Protein AF-0000000068953164 (afdb_homodimer)

Foldseek 3Di:
DPLPQQPVLVVQVCVLQDVPPVPPVPDPDPPVPDDPVVVSCCSCPVR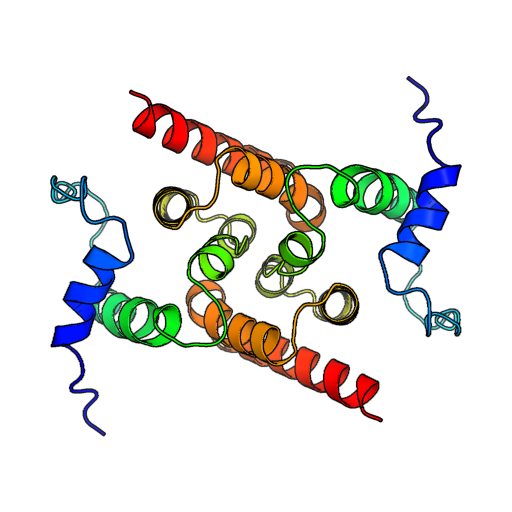VPPCPDPDDASLRVLLDCVCLLVVDLVVLLSSLSSNVSSPQDLVNQLVSLVVCCVPRNDVSSVSSVVSSVVSVVVVVD/DPLPQQPVLVVQVCVLQPVDPVPPVPDPDPPVPDDPVVVSCCSCPVRVPPCPDPDDASLRVLLCCVCLLVVPLVVLLVSLSSNVSSPQDLVNQLVSLVVCCVPRNDVSSVSSVVSSVVSVVVVVD

Organism: Cupriavidus necator (strain ATCC 17699 / DSM 428 / KCTC 22496 / NCIMB 10442 / H16 / Stanier 337) (NCBI:txid381666)

Secondary structure (DSSP, 8-state):
----THHHHHHHHHHHS-SSSTTS-----SS----HHHHHHIIIIIITTGGG-SSS-HHHHHT--HHHHHT-HHHHHHHHHHHHHTT--HHHHHHHHHHHHHHH-HHHHHHHHHHHHHHHHHHH-/----THHHHHHHHHHHS-SSSTTS-----S-----HHHHHHIIIIIITTGGG-SSS-HHHHH--THHHHHT-HHHHHHHHHHHHHTT--HHHHHHHHHHHHHHH-HHHHHHHHHHHHHHHHHHH-

Solvent-accessible surface area (backbone atoms only — not comparable to full-atom values): 14046 Å² total; per-residue (Å²): 131,79,83,72,67,63,70,68,20,59,58,47,48,45,60,63,36,52,64,75,79,67,62,66,66,78,70,84,58,89,61,78,70,64,54,66,70,53,49,50,47,43,42,47,46,43,48,38,45,56,70,64,41,77,66,53,53,66,43,61,62,42,61,45,44,32,46,53,53,66,67,39,68,73,62,39,46,56,48,51,54,34,19,46,58,44,66,43,47,70,60,38,53,54,38,48,32,59,58,38,26,77,75,57,31,59,69,43,21,51,51,47,42,50,46,48,51,54,53,53,51,63,72,73,104,131,80,81,72,67,64,69,67,18,60,59,47,49,46,60,63,36,54,65,76,76,70,62,66,64,78,70,84,58,90,60,77,70,66,54,66,70,55,49,50,46,43,42,46,45,43,49,37,44,55,68,64,41,78,66,53,54,67,44,62,64,40,52,53,44,30,43,52,53,68,68,39,68,73,62,40,46,58,46,53,54,36,18,45,57,44,65,42,47,72,59,3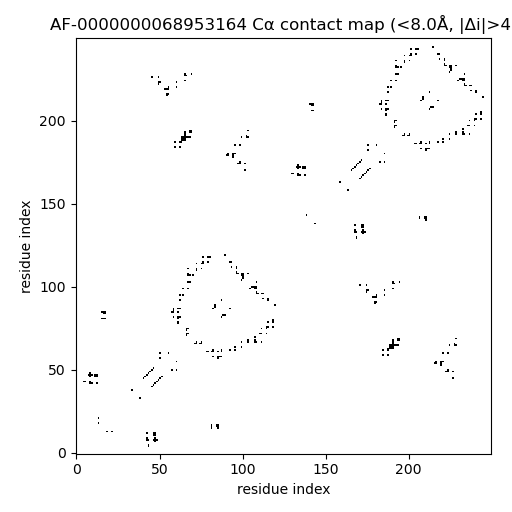8,52,54,38,48,31,58,55,38,26,76,75,57,31,58,69,42,20,50,52,50,43,50,46,50,50,54,53,54,52,61,72,75,103

Nearest PDB structures (foldseek):
  2af7-assembly1_F  TM=7.877E-01  e=8.706E-06  Methanothermobacter thermautotrophicus
  2af7-assembly1_A  TM=8.510E-01  e=2.892E-05  Methanothermobacter thermautotrophicus
  4g9q-assembly1_A  TM=9.488E-01  e=1.933E-03  Sinorhizobium meliloti 1021
  2af7-assembly1_F  TM=7.908E-01  e=6.045E-06  Methanothermobacter thermautotrophicus
  2af7-assembly1_A  TM=8.478E-01  e=2.010E-05  Methanothermobacter thermautotrophicus

InterPro domains:
  IPR003779 Alkyl hydroperoxide reductase AhpD/CMD-like [PF02627] (36-114)
  IPR029032 AhpD-like [G3DSA:1.20.1290.10] (5-124)
  IPR029032 AhpD-like [SSF69118] (35-123)
  IPR052512 4-carboxymuconolactone decarboxylase/NDH-1 regulator [PTHR33570] (35-122)

Structure (mmCIF, N/CA/C/O backbone):
data_AF-0000000068953164-model_v1
#
loop_
_entity.id
_entity.type
_entity.pdbx_description
1 polymer 'Putative carboxymuconolactone decarboxylase'
#
loop_
_atom_site.group_PDB
_atom_site.id
_atom_site.type_symbol
_atom_site.label_atom_id
_atom_site.label_alt_id
_atom_site.label_comp_id
_atom_site.label_asym_id
_atom_site.label_entity_id
_atom_site.label_seq_id
_atom_site.pdbx_PDB_ins_code
_atom_site.Cartn_x
_atom_site.Cartn_y
_atom_site.Cartn_z
_atom_site.occupancy
_atom_site.B_iso_or_equiv
_atom_site.auth_seq_id
_atom_site.auth_comp_id
_atom_site.auth_asym_id
_atom_site.auth_atom_id
_atom_site.pdbx_PDB_model_num
ATOM 1 N N . MET A 1 1 ? -26.5 8.227 16.797 1 27.53 1 MET A N 1
ATOM 2 C CA . MET A 1 1 ? -25.266 8.062 17.547 1 27.53 1 MET A CA 1
ATOM 3 C C . MET A 1 1 ? -24.312 9.227 17.281 1 27.53 1 MET A C 1
ATOM 5 O O . MET A 1 1 ? -23.922 9.461 16.141 1 27.53 1 MET A O 1
ATOM 9 N N . THR A 1 2 ? -24.359 10.242 17.969 1 29.67 2 THR A N 1
ATOM 10 C CA . THR A 1 2 ? -23.609 11.492 17.938 1 29.67 2 THR A CA 1
ATOM 11 C C . THR A 1 2 ? -22.109 11.211 18.031 1 29.67 2 THR A C 1
ATOM 13 O O . THR A 1 2 ? -21.672 10.43 18.875 1 29.67 2 THR A O 1
ATOM 16 N N . TRP A 1 3 ? -21.531 11.141 16.891 1 36.16 3 TRP A N 1
ATOM 17 C CA . TRP A 1 3 ? -20.078 10.984 16.859 1 36.16 3 TRP A CA 1
ATOM 18 C C . TRP A 1 3 ? -19.406 12 17.781 1 36.16 3 TRP A C 1
ATOM 20 O O . TRP A 1 3 ? -19.375 13.195 17.484 1 36.16 3 TRP A O 1
ATOM 30 N N . GLY A 1 4 ? -19.688 12.156 19.031 1 34.22 4 GLY A N 1
ATOM 31 C CA . GLY A 1 4 ? -19.156 13.016 20.062 1 34.22 4 GLY A CA 1
ATOM 32 C C . GLY A 1 4 ? -17.641 13.094 20.047 1 34.22 4 GLY A C 1
ATOM 33 O O . GLY A 1 4 ? -17.031 13.672 20.953 1 34.22 4 GLY A O 1
ATOM 34 N N . ARG A 1 5 ? -16.875 12.141 19.547 1 38.69 5 ARG A N 1
ATOM 35 C CA . ARG A 1 5 ? -15.453 11.953 19.797 1 38.69 5 ARG A CA 1
ATOM 36 C C . ARG A 1 5 ? -14.633 13.008 19.047 1 38.69 5 ARG A C 1
ATOM 38 O O . ARG A 1 5 ? -13.438 12.812 18.797 1 38.69 5 ARG A O 1
ATOM 45 N N . GLY A 1 6 ? -15.078 14.164 18.859 1 37 6 GLY A N 1
ATOM 46 C CA . GLY A 1 6 ? -14.422 15.234 18.141 1 37 6 GLY A CA 1
ATOM 47 C C . GLY A 1 6 ? -13.109 15.664 18.781 1 37 6 GLY A C 1
ATOM 48 O O . GLY A 1 6 ? -12.141 15.961 18.078 1 37 6 GLY A O 1
ATOM 49 N N . THR A 1 7 ? -13.094 15.852 20.125 1 39.72 7 THR A N 1
ATOM 50 C CA . THR A 1 7 ? -12 16.531 20.797 1 39.72 7 THR A CA 1
ATOM 51 C C . THR A 1 7 ? -10.727 15.695 20.75 1 39.72 7 THR A C 1
ATOM 53 O O . THR A 1 7 ? -9.625 16.234 20.594 1 39.72 7 THR A O 1
ATOM 56 N N . ASP A 1 8 ? -10.875 14.461 21.141 1 41.19 8 ASP A N 1
ATOM 57 C CA . ASP A 1 8 ? -9.695 13.617 21.297 1 41.19 8 ASP A CA 1
ATOM 58 C C . ASP A 1 8 ? -9.047 13.328 19.938 1 41.19 8 ASP A C 1
ATOM 60 O O . ASP A 1 8 ? -7.934 12.797 19.875 1 41.19 8 ASP A O 1
ATOM 64 N N . ALA A 1 9 ? -9.781 13.617 18.984 1 42.34 9 ALA A N 1
ATOM 65 C CA . ALA A 1 9 ? -9.305 13.336 17.641 1 42.34 9 ALA A CA 1
ATOM 66 C C . ALA A 1 9 ? -8.25 14.344 17.203 1 42.34 9 ALA A C 1
ATOM 68 O O . ALA A 1 9 ? -7.277 13.992 16.531 1 42.34 9 ALA A O 1
ATOM 69 N N . ALA A 1 10 ? -8.305 15.656 17.578 1 41.66 10 ALA A N 1
ATOM 70 C CA . ALA A 1 10 ? -7.309 16.672 17.234 1 41.66 10 ALA A CA 1
ATOM 71 C C . ALA A 1 10 ? -5.957 16.344 17.859 1 41.66 10 ALA A C 1
ATOM 73 O O . ALA A 1 10 ? -4.914 16.5 17.219 1 41.66 10 ALA A O 1
ATOM 74 N N . ALA A 1 11 ? -5.898 16.047 19.141 1 44.62 11 ALA A N 1
ATOM 75 C CA . ALA A 1 11 ? -4.672 15.719 19.859 1 44.62 11 ALA A CA 1
ATOM 76 C C . ALA A 1 11 ? -3.992 14.5 19.266 1 44.62 11 ALA A C 1
ATOM 78 O O . ALA A 1 11 ? -2.762 14.43 19.203 1 44.62 11 ALA A O 1
ATOM 79 N N . SER A 1 12 ? -4.672 13.547 18.812 1 42.59 12 SER A N 1
ATOM 80 C CA . SER A 1 12 ? -4.098 12.312 18.281 1 42.59 12 SER A CA 1
ATOM 81 C C . SER A 1 12 ? -3.404 12.547 16.953 1 42.59 12 SER A C 1
ATOM 83 O O . SER A 1 12 ? -2.4 11.898 16.641 1 42.59 12 SER A O 1
ATOM 85 N N . ARG A 1 13 ? -3.945 13.516 16.25 1 40.66 13 ARG A N 1
ATOM 86 C CA . ARG A 1 13 ? -3.26 13.836 14.992 1 40.66 13 ARG A CA 1
ATOM 87 C C . ARG A 1 13 ? -1.86 14.383 15.258 1 40.66 13 ARG A C 1
ATOM 89 O O . ARG A 1 13 ? -0.918 14.07 14.531 1 40.66 13 ARG A O 1
ATOM 96 N N . ILE A 1 14 ? -1.688 15.273 16.312 1 39.66 14 ILE A N 1
ATOM 97 C CA . ILE A 1 14 ? -0.393 15.844 16.672 1 39.66 14 ILE A CA 1
ATOM 98 C C . ILE A 1 14 ? 0.55 14.734 17.141 1 39.66 14 ILE A C 1
ATOM 100 O O . ILE A 1 14 ? 1.718 14.695 16.734 1 39.66 14 ILE A O 1
ATOM 104 N N . GLY A 1 15 ? 0.143 14 18.094 1 36.44 15 GLY A N 1
ATOM 105 C CA . GLY A 1 15 ? 0.993 12.914 18.562 1 36.44 15 GLY A CA 1
ATOM 106 C C . GLY A 1 15 ? 1.366 11.93 17.469 1 36.44 15 GLY A C 1
ATOM 107 O O . GLY A 1 15 ? 2.414 11.281 17.547 1 36.44 15 GLY A O 1
ATOM 108 N N . LEU A 1 16 ? 0.413 11.43 16.766 1 36.31 16 LEU A N 1
ATOM 109 C CA . LEU A 1 16 ? 0.713 10.406 15.758 1 36.31 16 LEU A CA 1
ATOM 110 C C . LEU A 1 16 ? 1.678 10.945 14.711 1 36.31 16 LEU A C 1
ATOM 112 O O . LEU A 1 16 ? 2.494 10.195 14.164 1 36.31 16 LEU A O 1
ATOM 116 N N . ILE A 1 17 ? 1.447 12.211 14.109 1 37.47 17 ILE A N 1
ATOM 117 C CA . ILE A 1 17 ? 2.561 12.82 13.391 1 37.47 17 ILE A CA 1
ATOM 118 C C . ILE A 1 17 ? 3.6 13.328 14.391 1 37.47 17 ILE A C 1
ATOM 120 O O . ILE A 1 17 ? 3.248 13.836 15.461 1 37.47 17 ILE A O 1
ATOM 124 N N . GLY A 1 18 ? 4.773 12.945 14.609 1 33.75 18 GLY A N 1
ATOM 125 C CA . GLY A 1 18 ? 5.816 13.422 15.508 1 33.75 18 GLY A CA 1
ATOM 126 C C . GLY A 1 18 ? 5.594 14.852 15.977 1 33.75 18 GLY A C 1
ATOM 127 O O . GLY A 1 18 ? 5.016 15.664 15.25 1 33.75 18 GLY A O 1
ATOM 128 N N . SER A 1 19 ? 5.395 15.078 17.328 1 35.12 19 SER A N 1
ATOM 129 C CA . SER A 1 19 ? 5.227 16.312 18.078 1 35.12 19 SER A CA 1
ATOM 130 C C . SER A 1 19 ? 6.141 17.422 17.547 1 35.12 19 SER A C 1
ATOM 132 O O . SER A 1 19 ? 5.922 18.594 17.828 1 35.12 19 SER A O 1
ATOM 134 N N . ALA A 1 20 ? 7.555 17.125 17.469 1 33.69 20 ALA A N 1
ATOM 135 C CA . ALA A 1 20 ? 8.438 18.297 17.5 1 33.69 20 ALA A CA 1
ATOM 136 C C . ALA A 1 20 ? 8 19.344 16.484 1 33.69 20 ALA A C 1
ATOM 138 O O . ALA A 1 20 ? 7.93 20.531 16.797 1 33.69 20 ALA A O 1
ATOM 139 N N . THR A 1 21 ? 8.383 19.078 15.172 1 31.73 21 THR A N 1
ATOM 140 C CA . THR A 1 21 ? 8.555 20.188 14.227 1 31.73 21 THR A CA 1
ATOM 141 C C . THR A 1 21 ? 7.207 20.688 13.719 1 31.73 21 THR A C 1
ATOM 143 O O . THR A 1 21 ? 7.117 21.25 12.625 1 31.73 21 THR A O 1
ATOM 146 N N . MET A 1 22 ? 6.145 20.094 14.227 1 35.22 22 MET A N 1
ATOM 147 C CA . MET A 1 22 ? 4.965 20.734 13.656 1 35.22 22 MET A CA 1
ATOM 148 C C . MET A 1 22 ? 4.836 22.172 14.148 1 35.22 22 MET A C 1
ATOM 150 O O . MET A 1 22 ? 3.875 22.5 14.844 1 35.22 22 MET A O 1
ATOM 154 N N . ARG A 1 23 ? 5.879 22.719 14.648 1 33.69 23 ARG A N 1
ATOM 155 C CA . ARG A 1 23 ? 5.723 24.094 15.086 1 33.69 23 ARG A CA 1
ATOM 156 C C . ARG A 1 23 ? 5.043 24.938 14.016 1 33.69 23 ARG A C 1
ATOM 158 O O . ARG A 1 23 ? 4.258 25.844 14.328 1 33.69 23 ARG A O 1
ATOM 165 N N . HIS A 1 24 ? 5.75 25.031 12.828 1 32.62 24 HIS A N 1
ATOM 166 C CA . HIS A 1 24 ? 5.262 26.172 12.047 1 32.62 24 HIS A CA 1
ATOM 167 C C . HIS A 1 24 ? 3.891 25.875 11.445 1 32.62 24 HIS A C 1
ATOM 169 O O . HIS A 1 24 ? 3.689 24.812 10.836 1 32.62 24 HIS A O 1
ATOM 175 N N . PRO A 1 25 ? 2.799 26.328 12 1 35.28 25 PRO A N 1
ATOM 176 C CA . PRO A 1 25 ? 1.553 26.188 11.25 1 35.28 25 PRO A CA 1
ATOM 177 C C . PRO A 1 25 ? 1.759 26.312 9.742 1 35.28 25 PRO A C 1
ATOM 179 O O . PRO A 1 25 ? 2.627 27.062 9.297 1 35.28 25 PRO A O 1
ATOM 182 N N . PRO A 1 26 ? 1.748 25.172 8.867 1 34.56 26 PRO A N 1
ATOM 183 C CA . PRO A 1 26 ? 1.89 25.594 7.469 1 34.56 26 PRO A CA 1
ATOM 184 C C . PRO A 1 26 ? 1.273 26.969 7.203 1 34.56 26 PRO A C 1
ATOM 186 O O . PRO A 1 26 ? 0.313 27.359 7.875 1 34.56 26 PRO A O 1
ATOM 189 N N . ARG A 1 27 ? 2.006 27.922 6.938 1 35.56 27 ARG A N 1
ATOM 190 C CA . ARG A 1 27 ? 1.457 29.156 6.414 1 35.56 27 ARG A CA 1
ATOM 191 C C . ARG A 1 27 ? 0.204 28.906 5.582 1 35.56 27 ARG A C 1
ATOM 193 O O . ARG A 1 27 ? 0.073 27.844 4.965 1 35.56 27 ARG A O 1
ATOM 200 N N . PRO A 1 28 ? -0.952 29.609 5.715 1 36.69 28 PRO A N 1
ATOM 201 C CA . PRO A 1 28 ? -2.076 29.641 4.777 1 36.69 28 PRO A CA 1
ATOM 202 C C . PRO A 1 28 ? -1.627 29.625 3.318 1 36.69 28 PRO A C 1
ATOM 204 O O . PRO A 1 28 ? -2.359 30.094 2.439 1 36.69 28 PRO A O 1
ATOM 207 N N . GLU A 1 29 ? -0.491 29.438 2.902 1 37.12 29 GLU A N 1
ATOM 208 C CA . GLU A 1 29 ? -0.353 29.547 1.453 1 37.12 29 GLU A CA 1
ATOM 209 C C . GLU A 1 29 ? -1.479 28.812 0.729 1 37.12 29 GLU A C 1
ATOM 211 O O . GLU A 1 29 ? -2.172 27.984 1.323 1 37.12 29 GLU A O 1
ATOM 216 N N . THR A 1 30 ? -1.566 29 -0.755 1 38.94 30 THR A N 1
ATOM 217 C CA . THR A 1 30 ? -2.633 28.625 -1.672 1 38.94 30 THR A CA 1
ATOM 218 C C . THR A 1 30 ? -2.99 27.141 -1.5 1 38.94 30 THR A C 1
ATOM 220 O O . THR A 1 30 ? -2.521 26.297 -2.26 1 38.94 30 THR A O 1
ATOM 223 N N . HIS A 1 31 ? -2.6 26.422 -0.652 1 45.41 31 HIS A N 1
ATOM 224 C CA . HIS A 1 31 ? -3.32 25.141 -0.621 1 45.41 31 HIS A CA 1
ATOM 225 C C . HIS A 1 31 ? -4.828 25.375 -0.595 1 45.41 31 HIS A C 1
ATOM 227 O O . HIS A 1 31 ? -5.352 26.016 0.321 1 45.41 31 HIS A O 1
ATOM 233 N N . ALA A 1 32 ? -5.461 25.688 -1.624 1 49.34 32 ALA A N 1
ATOM 234 C CA . ALA A 1 32 ? -6.922 25.719 -1.7 1 49.34 32 ALA A CA 1
ATOM 235 C C . ALA A 1 32 ? -7.547 24.891 -0.579 1 49.34 32 ALA A C 1
ATOM 237 O O . ALA A 1 32 ? -7.25 23.703 -0.438 1 49.34 32 ALA A O 1
ATOM 238 N N . MET A 1 33 ? -7.68 25.438 0.651 1 55.78 33 MET A N 1
ATOM 239 C CA . MET A 1 33 ? -8.336 24.906 1.84 1 55.78 33 MET A CA 1
ATOM 240 C C . MET A 1 33 ? -9.43 23.906 1.458 1 55.78 33 MET A C 1
ATOM 242 O O . MET A 1 33 ? -10.234 24.188 0.567 1 55.78 33 MET A O 1
ATOM 246 N N . ALA A 1 34 ? -9 22.656 1.731 1 64.75 34 ALA A N 1
ATOM 247 C CA . ALA A 1 34 ? -10.109 21.703 1.588 1 64.75 34 ALA A CA 1
ATOM 248 C C . ALA A 1 34 ? -11.398 22.281 2.164 1 64.75 34 ALA A C 1
ATOM 250 O O . ALA A 1 34 ? -11.359 23.109 3.076 1 64.75 34 ALA A O 1
ATOM 251 N N . GLU A 1 35 ? -12.383 22.234 1.577 1 82.5 35 GLU A N 1
ATOM 252 C CA . GLU A 1 35 ? -13.727 22.453 2.107 1 82.5 35 GLU A CA 1
ATOM 253 C C . GLU A 1 35 ? -13.828 22 3.561 1 82.5 35 GLU A C 1
ATOM 255 O O . GLU A 1 35 ? -13.414 20.891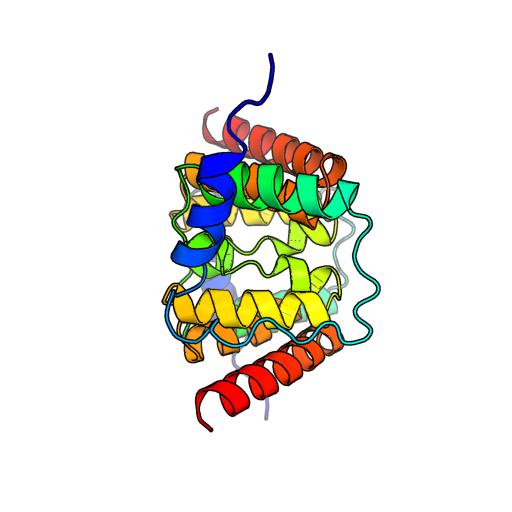 3.904 1 82.5 35 GLU A O 1
ATOM 260 N N . PRO A 1 36 ? -14.117 22.969 4.434 1 87.75 36 PRO A N 1
ATOM 261 C CA . PRO A 1 36 ? -14.117 22.703 5.875 1 87.75 36 PRO A CA 1
ATOM 262 C C . PRO A 1 36 ? -14.781 21.375 6.234 1 87.75 36 PRO A C 1
ATOM 264 O O . PRO A 1 36 ? -14.32 20.688 7.145 1 87.75 36 PRO A O 1
ATOM 267 N N . SER A 1 37 ? -15.828 21.078 5.598 1 88.5 37 SER A N 1
ATOM 268 C CA . SER A 1 37 ? -16.5 19.828 5.879 1 88.5 37 SER A CA 1
ATOM 269 C C . SER A 1 37 ? -15.609 18.625 5.551 1 88.5 37 SER A C 1
ATOM 271 O O . SER A 1 37 ? -15.609 17.625 6.266 1 88.5 37 SER A O 1
ATOM 273 N N . LEU A 1 38 ? -14.836 18.797 4.535 1 90.5 38 LEU A N 1
ATOM 274 C CA . LEU A 1 38 ? -13.922 17.719 4.168 1 90.5 38 LEU A CA 1
ATOM 275 C C . LEU A 1 38 ? -12.812 17.578 5.199 1 90.5 38 LEU A C 1
ATOM 277 O O . LEU A 1 38 ? -12.469 16.469 5.602 1 90.5 38 LEU A O 1
ATOM 281 N N . GLN A 1 39 ? -12.297 18.656 5.551 1 91 39 GLN A N 1
ATOM 282 C CA . GLN A 1 39 ? -11.234 18.625 6.555 1 91 39 GLN A CA 1
ATOM 283 C C . GLN A 1 39 ? -11.734 18 7.855 1 91 39 GLN A C 1
ATOM 285 O O . GLN A 1 39 ? -11 17.266 8.508 1 91 39 GLN A O 1
ATOM 290 N N . GLN A 1 40 ? -12.953 18.312 8.203 1 91.12 40 GLN A N 1
ATOM 291 C CA . GLN A 1 40 ? -13.555 17.719 9.391 1 91.12 40 GLN A CA 1
ATOM 292 C C . GLN A 1 40 ? -13.664 16.203 9.25 1 91.12 40 GLN A C 1
ATOM 294 O O . GLN A 1 40 ? -13.352 15.469 10.195 1 91.12 40 GLN A O 1
ATOM 299 N N . LEU A 1 41 ? -14.062 15.695 8.133 1 89.94 41 LEU A N 1
ATOM 300 C CA . LEU A 1 41 ? -14.18 14.266 7.891 1 89.94 41 LEU A CA 1
ATOM 301 C C . LEU A 1 41 ? -12.812 13.594 7.938 1 89.94 41 LEU A C 1
ATOM 303 O O . LEU A 1 41 ? -12.672 12.508 8.508 1 89.94 41 LEU A O 1
ATOM 307 N N . VAL A 1 42 ? -11.812 14.242 7.344 1 91.75 42 VAL A N 1
ATOM 308 C CA . VAL A 1 42 ? -10.453 13.703 7.359 1 91.75 42 VAL A CA 1
ATOM 309 C C . VAL A 1 42 ? -9.977 13.547 8.805 1 91.75 42 VAL A C 1
ATOM 311 O O . VAL A 1 42 ? -9.516 12.477 9.195 1 91.75 42 VAL A O 1
ATOM 314 N N . THR A 1 43 ? -10.141 14.57 9.531 1 92.31 43 THR A N 1
ATOM 315 C CA . THR A 1 43 ? -9.664 14.594 10.914 1 92.31 43 THR A CA 1
ATOM 316 C C . THR A 1 43 ? -10.398 13.555 11.75 1 92.31 43 THR A C 1
ATOM 318 O O . THR A 1 43 ? -9.766 12.766 12.469 1 92.31 43 THR A O 1
ATOM 321 N N . GLU A 1 44 ? -11.641 13.516 11.602 1 92.38 44 GLU A N 1
ATOM 322 C CA . GLU A 1 44 ? -12.445 12.641 12.445 1 92.38 44 GLU A CA 1
ATOM 323 C C . GLU A 1 44 ? -12.352 11.188 11.984 1 92.38 44 GLU A C 1
ATOM 325 O O . GLU A 1 44 ? -12.125 10.289 12.797 1 92.38 44 GLU A O 1
ATOM 330 N N . PHE A 1 45 ? -12.523 11.008 10.734 1 94.69 45 PHE A N 1
ATOM 331 C CA . PHE A 1 45 ? -12.625 9.641 10.242 1 94.69 45 PHE A CA 1
ATOM 332 C C . PHE A 1 45 ? -11.242 9.062 9.953 1 94.69 45 PHE A C 1
ATOM 334 O O . PHE A 1 45 ? -10.898 7.988 10.445 1 94.69 45 PHE A O 1
ATOM 341 N N . ALA A 1 46 ? -10.406 9.719 9.172 1 94.5 46 ALA A N 1
ATOM 342 C CA . ALA A 1 46 ? -9.109 9.172 8.797 1 94.5 46 ALA A CA 1
ATOM 343 C C . ALA A 1 46 ? -8.164 9.125 9.992 1 94.5 46 ALA A C 1
ATOM 345 O O . ALA A 1 46 ? -7.734 8.047 10.414 1 94.5 46 ALA A O 1
ATOM 346 N N . TRP A 1 47 ? -8.039 10.273 10.609 1 94.25 47 TRP A N 1
ATOM 347 C CA . TRP A 1 47 ? -7.047 10.383 11.672 1 94.25 47 TRP A CA 1
ATOM 348 C C . TRP A 1 47 ? -7.613 9.891 13 1 94.25 47 TRP A C 1
ATOM 350 O O . TRP A 1 47 ? -6.926 9.211 13.766 1 94.25 47 TRP A O 1
ATOM 360 N N . GLY A 1 48 ? -8.789 10.195 13.289 1 94.81 48 GLY A N 1
ATOM 361 C CA . GLY A 1 48 ? -9.391 9.898 14.578 1 94.81 48 GLY A CA 1
ATOM 362 C C . GLY A 1 48 ? -9.891 8.477 14.688 1 94.81 48 GLY A C 1
ATOM 363 O O . GLY A 1 48 ? -9.898 7.898 15.781 1 94.81 48 GLY A O 1
ATOM 364 N N . THR A 1 49 ? -10.359 7.922 13.648 1 96.38 49 THR A N 1
ATOM 365 C CA . THR A 1 49 ? -10.984 6.605 13.703 1 96.38 49 THR A CA 1
ATOM 366 C C . THR A 1 49 ? -10.078 5.555 13.062 1 96.38 49 THR A C 1
ATOM 368 O O . THR A 1 49 ? -9.57 4.664 13.75 1 96.38 49 THR A O 1
ATOM 371 N N . VAL A 1 50 ? -9.734 5.672 11.844 1 96.81 50 VAL A N 1
ATOM 372 C CA . VAL A 1 50 ? -9.062 4.613 11.109 1 96.81 50 VAL A CA 1
ATOM 373 C C . VAL A 1 50 ? -7.625 4.473 11.602 1 96.81 50 VAL A C 1
ATOM 375 O O . VAL A 1 50 ? -7.16 3.363 11.875 1 96.81 50 VAL A O 1
ATOM 378 N N . TRP A 1 51 ? -6.891 5.527 11.773 1 96.5 51 TRP A N 1
ATOM 379 C CA . TRP A 1 51 ? -5.477 5.492 12.125 1 96.5 51 TRP A CA 1
ATOM 380 C C . TRP A 1 51 ? -5.285 5.043 13.57 1 96.5 51 TRP A C 1
ATOM 382 O O . TRP A 1 51 ? -4.168 4.719 13.984 1 96.5 51 TRP A O 1
ATOM 392 N N . THR A 1 52 ? -6.348 5.047 14.375 1 95.69 52 THR A N 1
ATOM 393 C CA . THR A 1 52 ? -6.211 4.719 15.789 1 95.69 52 THR A CA 1
ATOM 394 C C . THR A 1 52 ? -6.699 3.299 16.062 1 95.69 52 THR A C 1
ATOM 396 O O . THR A 1 52 ? -6.691 2.85 17.219 1 95.69 52 THR A O 1
ATOM 399 N N . ARG A 1 53 ? -7.098 2.648 15.07 1 95.62 53 ARG A N 1
ATOM 400 C CA . ARG A 1 53 ? -7.562 1.276 15.242 1 95.62 53 ARG A CA 1
ATOM 401 C C . ARG A 1 53 ? -6.41 0.344 15.586 1 95.62 53 ARG A C 1
ATOM 403 O O . ARG A 1 53 ? -5.266 0.586 15.195 1 95.62 53 ARG A O 1
ATOM 410 N N . ASP A 1 54 ? -6.848 -0.729 16.219 1 95.12 54 ASP A N 1
ATOM 411 C CA . ASP A 1 54 ? -5.875 -1.785 16.484 1 95.12 54 ASP A CA 1
ATOM 412 C C . ASP A 1 54 ? -5.688 -2.684 15.266 1 95.12 54 ASP A C 1
ATOM 414 O O . ASP A 1 54 ? -6.445 -2.588 14.297 1 95.12 54 ASP A O 1
ATOM 418 N N . GLY A 1 55 ? -4.652 -3.574 15.266 1 93.62 55 GLY A N 1
ATOM 419 C CA . GLY A 1 55 ? -4.461 -4.551 14.211 1 93.62 55 GLY A CA 1
ATOM 420 C C . GLY A 1 55 ? -3.242 -4.27 13.352 1 93.62 55 GLY A C 1
ATOM 421 O O . GLY A 1 55 ? -2.576 -5.199 12.883 1 93.62 55 GLY A O 1
ATOM 422 N N . LEU A 1 56 ? -3.041 -2.977 13.062 1 94.62 56 LEU A N 1
ATOM 423 C CA . LEU A 1 56 ? -1.805 -2.523 12.438 1 94.62 56 LEU A CA 1
ATOM 424 C C . LEU A 1 56 ? -1.122 -1.458 13.289 1 94.62 56 LEU A C 1
ATOM 426 O O . LEU A 1 56 ? -1.785 -0.566 13.82 1 94.62 56 LEU A O 1
ATOM 430 N N . ASP A 1 57 ? 0.16 -1.631 13.383 1 93.81 57 ASP A N 1
ATOM 431 C CA . ASP A 1 57 ? 0.857 -0.56 14.086 1 93.81 57 ASP A CA 1
ATOM 432 C C . ASP A 1 57 ? 1.129 0.622 13.164 1 93.81 57 ASP A C 1
ATOM 434 O O . ASP A 1 57 ? 0.827 0.563 11.969 1 93.81 57 ASP A O 1
ATOM 438 N N . ARG A 1 58 ? 1.61 1.729 13.695 1 93.38 58 ARG A N 1
ATOM 439 C CA . ARG A 1 58 ? 1.797 2.959 12.938 1 93.38 58 ARG A CA 1
ATOM 440 C C . ARG A 1 58 ? 2.816 2.764 11.82 1 93.38 58 ARG A C 1
ATOM 442 O O . ARG A 1 58 ? 2.686 3.348 10.742 1 93.38 58 ARG A O 1
ATOM 449 N N . LYS A 1 59 ? 3.84 1.983 12.07 1 93.25 59 LYS A N 1
ATOM 450 C CA . LYS A 1 59 ? 4.844 1.719 11.047 1 93.25 59 LYS A CA 1
ATOM 451 C C . LYS A 1 59 ? 4.242 0.958 9.867 1 93.25 59 LYS A C 1
ATOM 453 O O . LYS A 1 59 ? 4.465 1.315 8.711 1 93.25 59 LYS A O 1
ATOM 458 N N . GLN A 1 60 ? 3.416 -0.017 10.188 1 92.88 60 GLN A N 1
ATOM 459 C CA . GLN A 1 60 ? 2.736 -0.792 9.156 1 92.88 60 GLN A CA 1
ATOM 460 C C . GLN A 1 60 ? 1.789 0.086 8.344 1 92.88 60 GLN A C 1
ATOM 462 O O . GLN A 1 60 ? 1.765 0.009 7.113 1 92.88 60 GLN A O 1
ATOM 467 N N . ARG A 1 61 ? 1.047 0.938 9.031 1 94 61 ARG A N 1
ATOM 468 C CA . ARG A 1 61 ? 0.12 1.844 8.359 1 94 61 ARG A CA 1
ATOM 469 C C . ARG A 1 61 ? 0.867 2.822 7.457 1 94 61 ARG A C 1
ATOM 471 O O . ARG A 1 61 ? 0.349 3.234 6.418 1 94 61 ARG A O 1
ATOM 478 N N . SER A 1 62 ? 2.076 3.141 7.84 1 92.12 62 SER A N 1
ATOM 479 C CA . SER A 1 62 ? 2.873 4.117 7.102 1 92.12 62 SER A CA 1
ATOM 480 C C . SER A 1 62 ? 3.486 3.496 5.852 1 92.12 62 SER A C 1
ATOM 482 O O . SER A 1 62 ? 3.811 4.203 4.895 1 92.12 62 SER A O 1
ATOM 484 N N . LEU A 1 63 ? 3.729 2.197 5.859 1 84.44 63 LEU A N 1
ATOM 485 C CA . LEU A 1 63 ? 4.395 1.518 4.754 1 84.44 63 LEU A CA 1
ATOM 486 C C . LEU A 1 63 ? 3.4 1.19 3.643 1 84.44 63 LEU A C 1
ATOM 488 O O . LEU A 1 63 ? 3.736 0.475 2.695 1 84.44 63 LEU A O 1
ATOM 492 N N . VAL A 1 64 ? 2.264 1.836 3.738 1 73.19 64 VAL A N 1
ATOM 493 C CA . VAL A 1 64 ? 1.278 1.503 2.715 1 73.19 64 VAL A CA 1
ATOM 494 C C . VAL A 1 64 ? 1.466 2.41 1.501 1 73.19 64 VAL A C 1
ATOM 496 O O . VAL A 1 64 ? 1.572 3.631 1.642 1 73.19 64 VAL A O 1
ATOM 499 N N . SER A 1 65 ? 1.641 1.812 0.316 1 84.06 65 SER A N 1
ATOM 500 C CA . SER A 1 65 ? 2.143 2.346 -0.946 1 84.06 65 SER A CA 1
ATOM 501 C C . SER A 1 65 ? 1.001 2.818 -1.839 1 84.06 65 SER A C 1
ATOM 503 O O . SER A 1 65 ? 1.192 3.035 -3.037 1 84.06 65 SER A O 1
ATOM 505 N N . MET A 1 66 ? -0.165 3.023 -1.259 1 91.69 66 MET A N 1
ATOM 506 C CA . MET A 1 66 ? -1.347 3.332 -2.059 1 91.69 66 MET A CA 1
ATOM 507 C C . MET A 1 66 ? -1.224 4.707 -2.701 1 91.69 66 MET A C 1
ATOM 509 O O . MET A 1 66 ? -1.675 4.914 -3.83 1 91.69 66 MET A O 1
ATOM 513 N N . LEU A 1 67 ? -0.57 5.57 -2.01 1 92.69 67 LEU A N 1
ATOM 514 C CA . LEU A 1 67 ? -0.479 6.938 -2.504 1 92.69 67 LEU A CA 1
ATOM 515 C C . LEU A 1 67 ? 0.437 7.02 -3.723 1 92.69 67 LEU A C 1
ATOM 517 O O . LEU A 1 67 ? 0.281 7.906 -4.562 1 92.69 67 LEU A O 1
ATOM 521 N N . ILE A 1 68 ? 1.412 6.07 -3.803 1 95 68 ILE A N 1
ATOM 522 C CA . ILE A 1 68 ? 2.242 5.984 -5 1 95 68 ILE A CA 1
ATOM 523 C C . ILE A 1 68 ? 1.383 5.57 -6.195 1 95 68 ILE A C 1
ATOM 525 O O . ILE A 1 68 ? 1.458 6.184 -7.262 1 95 68 ILE A O 1
ATOM 529 N N . ALA A 1 69 ? 0.551 4.633 -5.992 1 95.56 69 ALA A N 1
ATOM 530 C CA . ALA A 1 69 ? -0.326 4.121 -7.043 1 95.56 69 ALA A CA 1
ATOM 531 C C . ALA A 1 69 ? -1.342 5.176 -7.473 1 95.56 69 ALA A C 1
ATOM 533 O O . ALA A 1 69 ? -1.689 5.27 -8.648 1 95.56 69 ALA A O 1
ATOM 534 N N . LEU A 1 70 ? -1.836 5.969 -6.539 1 94.31 70 LEU A N 1
ATOM 535 C CA . LEU A 1 70 ? -2.879 6.957 -6.789 1 94.31 70 LEU A CA 1
ATOM 536 C C . LEU A 1 70 ? -2.291 8.227 -7.391 1 94.31 70 LEU A C 1
ATOM 538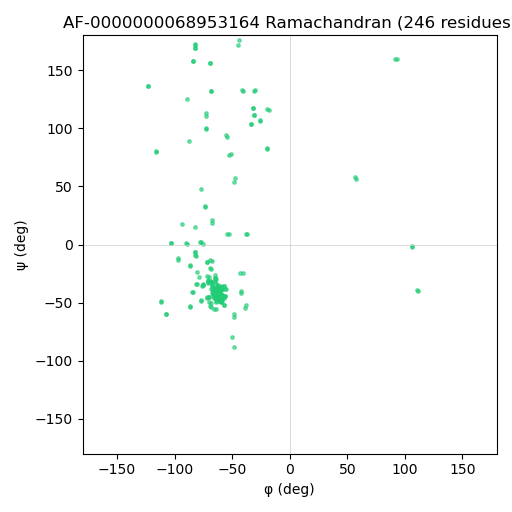 O O . LEU A 1 70 ? -3.031 9.117 -7.824 1 94.31 70 LEU A O 1
ATOM 542 N N . ASN A 1 71 ? -0.954 8.32 -7.402 1 91.81 71 ASN A N 1
ATOM 543 C CA . ASN A 1 71 ? -0.239 9.453 -7.984 1 91.81 71 ASN A CA 1
ATOM 544 C C . ASN A 1 71 ? -0.667 10.773 -7.352 1 91.81 71 ASN A C 1
ATOM 546 O O . ASN A 1 71 ? -1.077 11.695 -8.055 1 91.81 71 ASN A O 1
ATOM 550 N N . ARG A 1 72 ? -0.509 10.859 -6.02 1 92.31 72 ARG A N 1
ATOM 551 C CA . ARG A 1 72 ? -0.793 12.047 -5.219 1 92.31 72 ARG A CA 1
ATOM 552 C C . ARG A 1 72 ? 0.475 12.586 -4.559 1 92.31 72 ARG A C 1
ATOM 554 O O . ARG A 1 72 ? 0.675 12.406 -3.355 1 92.31 72 ARG A O 1
ATOM 561 N N . PRO A 1 73 ? 1.293 13.312 -5.281 1 90.06 73 PRO A N 1
ATOM 562 C CA . PRO A 1 73 ? 2.639 13.633 -4.801 1 90.06 73 PRO A CA 1
ATOM 563 C C . PRO A 1 73 ? 2.625 14.57 -3.594 1 90.06 73 PRO A C 1
ATOM 565 O O . PRO A 1 73 ? 3.471 14.445 -2.705 1 90.06 73 PRO A O 1
ATOM 568 N N . GLN A 1 74 ? 1.734 15.523 -3.553 1 90 74 GLN A N 1
ATOM 569 C CA . GLN A 1 74 ? 1.699 16.422 -2.404 1 90 74 GLN A CA 1
ATOM 570 C C . GLN A 1 74 ? 1.304 15.68 -1.134 1 90 74 GLN A C 1
ATOM 572 O O . GLN A 1 74 ? 1.91 15.867 -0.079 1 90 74 GLN A O 1
ATOM 577 N N . GLU A 1 75 ? 0.283 14.867 -1.248 1 93.5 75 GLU A N 1
ATOM 578 C CA . GLU A 1 75 ? -0.116 14.047 -0.106 1 93.5 75 GLU A CA 1
ATOM 579 C C . GLU A 1 75 ? 0.984 13.062 0.28 1 93.5 75 GLU A C 1
ATOM 581 O O . GLU A 1 75 ? 1.227 12.828 1.466 1 93.5 75 GLU A O 1
ATOM 586 N N . LEU A 1 76 ? 1.685 12.516 -0.735 1 95.81 76 LEU A N 1
ATOM 587 C CA . LEU A 1 76 ? 2.744 11.547 -0.488 1 95.81 76 LEU A CA 1
ATOM 588 C C . LEU A 1 76 ? 3.85 12.156 0.37 1 95.81 76 LEU A C 1
ATOM 590 O O . LEU A 1 76 ? 4.344 11.516 1.301 1 95.81 76 LEU A O 1
ATOM 594 N N . ALA A 1 77 ? 4.188 13.367 0.138 1 94.62 77 ALA A N 1
ATOM 595 C CA . ALA A 1 77 ? 5.25 14.023 0.899 1 94.62 77 ALA A CA 1
ATOM 596 C C . ALA A 1 77 ? 4.914 14.055 2.387 1 94.62 77 ALA A C 1
ATOM 598 O O . ALA A 1 77 ? 5.758 13.742 3.229 1 94.62 77 ALA A O 1
ATOM 599 N N . GLY A 1 78 ? 3.67 14.453 2.703 1 94.12 78 GLY A N 1
ATOM 600 C CA . GLY A 1 78 ? 3.244 14.469 4.094 1 94.12 78 GLY A CA 1
ATOM 601 C C . GLY A 1 78 ? 3.266 13.094 4.738 1 94.12 78 GLY A C 1
ATOM 602 O O . GLY A 1 78 ? 3.684 12.953 5.891 1 94.12 78 GLY A O 1
ATOM 603 N N . HIS A 1 79 ? 2.834 12.117 4.02 1 96.12 79 HIS A N 1
ATOM 604 C CA . HIS A 1 79 ? 2.795 10.766 4.559 1 96.12 79 HIS A CA 1
ATOM 605 C C . HIS A 1 79 ? 4.199 10.188 4.707 1 96.12 79 HIS A C 1
ATOM 607 O O . HIS A 1 79 ? 4.461 9.406 5.621 1 96.12 79 HIS A O 1
ATOM 613 N N . LEU A 1 80 ? 5.176 10.547 3.824 1 96.5 80 LEU A N 1
ATOM 614 C CA . LEU A 1 80 ? 6.566 10.125 3.973 1 96.5 80 LEU A CA 1
ATOM 615 C C . LEU A 1 80 ? 7.184 10.719 5.234 1 96.5 80 LEU A C 1
ATOM 617 O O . LEU A 1 80 ? 7.902 10.031 5.961 1 96.5 80 LEU A O 1
ATOM 621 N N . ARG A 1 81 ? 6.906 11.961 5.559 1 96 81 ARG A N 1
ATOM 622 C CA . ARG A 1 81 ? 7.359 12.57 6.809 1 96 81 ARG A CA 1
ATOM 623 C C . ARG A 1 81 ? 6.793 11.828 8.016 1 96 81 ARG A C 1
ATOM 625 O O . ARG A 1 81 ? 7.516 11.547 8.977 1 96 81 ARG A O 1
ATOM 632 N N . GLY A 1 82 ? 5.465 11.578 7.902 1 95 82 GLY A N 1
ATOM 633 C CA . GLY A 1 82 ? 4.836 10.805 8.961 1 95 82 GLY A CA 1
ATOM 634 C C . GLY A 1 82 ? 5.449 9.43 9.148 1 95 82 GLY A C 1
ATOM 635 O O . GLY A 1 82 ? 5.617 8.969 10.273 1 95 82 GLY A O 1
ATOM 636 N N . ALA A 1 83 ? 5.828 8.758 8.062 1 96.19 83 ALA A N 1
ATOM 637 C CA . ALA A 1 83 ? 6.449 7.434 8.117 1 96.19 83 ALA A CA 1
ATOM 638 C C . ALA A 1 83 ? 7.777 7.484 8.867 1 96.19 83 ALA A C 1
ATOM 640 O O . ALA A 1 83 ? 8.055 6.637 9.711 1 96.19 83 ALA A O 1
ATOM 641 N N . LEU A 1 84 ? 8.555 8.438 8.523 1 96.38 84 LEU A N 1
ATOM 642 C CA . LEU A 1 84 ? 9.828 8.625 9.219 1 96.38 84 LEU A CA 1
ATOM 643 C C . LEU A 1 84 ? 9.602 8.844 10.711 1 96.38 84 LEU A C 1
ATOM 645 O O . LEU A 1 84 ? 10.266 8.227 11.547 1 96.38 84 LEU A O 1
ATOM 649 N N . ALA A 1 85 ? 8.648 9.625 11.078 1 95.44 85 ALA A N 1
ATOM 650 C CA . ALA A 1 85 ? 8.32 9.914 12.469 1 95.44 85 ALA A CA 1
ATOM 651 C C . ALA A 1 85 ? 7.824 8.664 13.188 1 95.44 85 ALA A C 1
ATOM 653 O O . ALA A 1 85 ? 8.023 8.523 14.398 1 95.44 85 ALA A O 1
ATOM 654 N N . ASN A 1 86 ? 7.223 7.77 12.414 1 95.56 86 ASN A N 1
ATOM 655 C CA . ASN A 1 86 ? 6.656 6.547 12.984 1 95.56 86 ASN A CA 1
ATOM 656 C C . ASN A 1 86 ? 7.68 5.422 13.031 1 95.56 86 ASN A C 1
ATOM 658 O O . ASN A 1 86 ? 7.348 4.281 13.359 1 95.56 86 ASN A O 1
ATOM 662 N N . GLY A 1 87 ? 8.93 5.684 12.578 1 95.06 87 GLY A N 1
ATOM 663 C CA . GLY A 1 87 ? 10 4.719 12.773 1 95.06 87 GLY A CA 1
ATOM 664 C C . GLY A 1 87 ? 10.391 3.99 11.5 1 95.06 87 GLY A C 1
ATOM 665 O O . GLY A 1 87 ? 11.266 3.125 11.516 1 95.06 87 GLY A O 1
ATOM 666 N N . VAL A 1 88 ? 9.734 4.281 10.438 1 95.75 88 VAL A N 1
ATOM 667 C CA . VAL A 1 88 ? 10.195 3.73 9.164 1 95.75 88 VAL A CA 1
ATOM 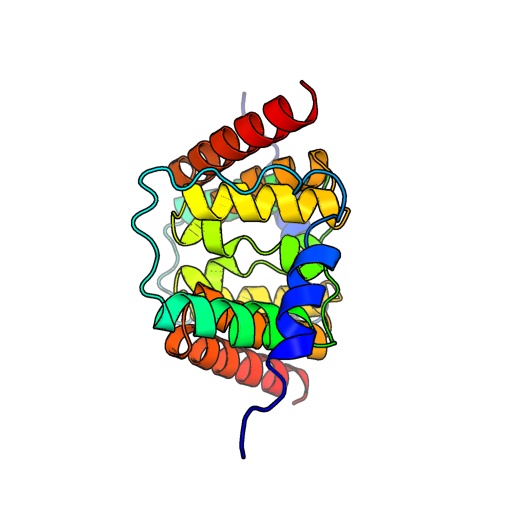668 C C . VAL A 1 88 ? 11.531 4.367 8.781 1 95.75 88 VAL A C 1
ATOM 670 O O . VAL A 1 88 ? 11.672 5.594 8.812 1 95.75 88 VAL A O 1
ATOM 673 N N . THR A 1 89 ? 12.469 3.547 8.414 1 96.94 89 THR A N 1
ATOM 674 C CA . THR A 1 89 ? 13.789 4.086 8.117 1 96.94 89 THR A CA 1
ATOM 675 C C . THR A 1 89 ? 13.852 4.605 6.684 1 96.94 89 THR A C 1
ATOM 677 O O . THR A 1 89 ? 13.07 4.18 5.828 1 96.94 89 THR A O 1
ATOM 680 N N . PRO A 1 90 ? 14.836 5.535 6.422 1 97.31 90 PRO A N 1
ATOM 681 C CA . PRO A 1 90 ? 15.039 5.969 5.039 1 97.31 90 PRO A CA 1
ATOM 682 C C . PRO A 1 90 ? 15.312 4.805 4.086 1 97.31 90 PRO A C 1
ATOM 684 O O . PRO A 1 90 ? 14.828 4.805 2.953 1 97.31 90 PRO A O 1
ATOM 687 N N . GLN A 1 91 ? 16.047 3.863 4.535 1 97.31 91 GLN A N 1
ATOM 688 C CA . GLN A 1 91 ? 16.359 2.707 3.701 1 97.31 91 GLN A CA 1
ATOM 689 C C . GLN A 1 91 ? 15.094 1.914 3.369 1 97.31 91 GLN A C 1
ATOM 691 O O . GLN A 1 91 ? 14.922 1.468 2.234 1 97.31 91 GLN A O 1
ATOM 696 N N . GLU A 1 92 ? 14.242 1.74 4.324 1 96.38 92 GLU A N 1
ATOM 697 C CA . GLU A 1 92 ? 12.984 1.053 4.074 1 96.38 92 GLU A CA 1
ATOM 698 C C . GLU A 1 92 ? 12.141 1.806 3.049 1 96.38 92 GLU A C 1
ATOM 700 O O . GLU A 1 92 ? 11.531 1.193 2.172 1 96.38 92 GLU A O 1
ATOM 705 N N . LEU A 1 93 ? 12.094 3.09 3.168 1 97.25 93 LEU A N 1
ATOM 706 C CA . LEU A 1 93 ? 11.32 3.891 2.223 1 97.25 93 LEU A CA 1
ATOM 707 C C . LEU A 1 93 ? 11.922 3.814 0.825 1 97.25 93 LEU A C 1
ATOM 709 O O . LEU A 1 93 ? 11.195 3.73 -0.166 1 97.25 93 LEU A O 1
ATOM 713 N N . ARG A 1 94 ? 13.242 3.867 0.679 1 97.56 94 ARG A N 1
ATOM 714 C CA . ARG A 1 94 ? 13.883 3.723 -0.624 1 97.56 94 ARG A CA 1
ATOM 715 C C . ARG A 1 94 ? 13.531 2.379 -1.257 1 97.56 94 ARG A C 1
ATOM 717 O O . ARG A 1 94 ? 13.242 2.307 -2.451 1 97.56 94 ARG A O 1
ATOM 724 N N . GLU A 1 95 ? 13.578 1.384 -0.456 1 97.31 95 GLU A N 1
ATOM 725 C CA . GLU A 1 95 ? 13.25 0.058 -0.971 1 97.31 95 GLU A CA 1
ATOM 726 C C . GLU A 1 95 ? 11.773 -0.033 -1.353 1 97.31 95 GLU A C 1
ATOM 728 O O . GLU A 1 95 ? 11.414 -0.719 -2.312 1 97.31 95 GLU A O 1
ATOM 733 N N . LEU A 1 96 ? 10.938 0.638 -0.6 1 96.69 96 LEU A N 1
ATOM 734 C CA . LEU A 1 96 ? 9.523 0.692 -0.958 1 96.69 96 LEU A CA 1
ATOM 735 C C . LEU A 1 96 ? 9.336 1.313 -2.338 1 96.69 96 LEU A C 1
ATOM 737 O O . LEU A 1 96 ? 8.477 0.88 -3.107 1 96.69 96 LEU A O 1
ATOM 741 N N . MET A 1 97 ? 10.117 2.342 -2.717 1 96.88 97 MET A N 1
ATOM 742 C CA . MET A 1 97 ? 10.031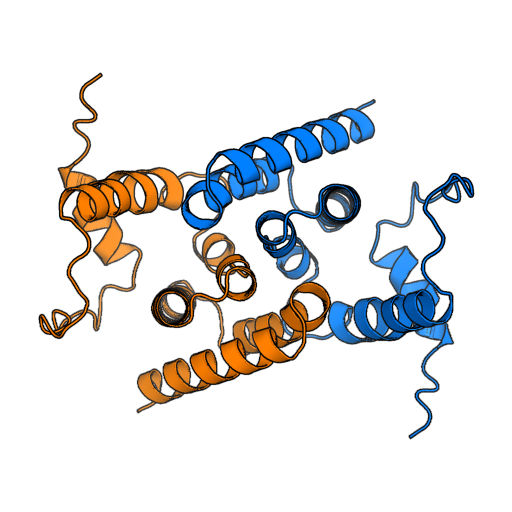 2.938 -4.047 1 96.88 97 MET A CA 1
ATOM 743 C C . MET A 1 97 ? 10.398 1.92 -5.121 1 96.88 97 MET A C 1
ATOM 745 O O . MET A 1 97 ? 9.703 1.801 -6.137 1 96.88 97 MET A O 1
ATOM 749 N N . VAL A 1 98 ? 11.461 1.208 -4.867 1 97.31 98 VAL A N 1
ATOM 750 C CA . VAL A 1 98 ? 11.875 0.175 -5.805 1 97.31 98 VAL A CA 1
ATOM 751 C C . VAL A 1 98 ? 10.781 -0.876 -5.945 1 97.31 98 VAL A C 1
ATOM 753 O O . VAL A 1 98 ? 10.406 -1.254 -7.059 1 97.31 98 VAL A O 1
ATOM 756 N N . HIS A 1 99 ? 10.297 -1.33 -4.809 1 96.88 99 HIS A N 1
ATOM 757 C CA . HIS A 1 99 ? 9.25 -2.344 -4.77 1 96.88 99 HIS A CA 1
ATOM 758 C C . HIS A 1 99 ? 8.008 -1.89 -5.539 1 96.88 99 HIS A C 1
ATOM 760 O O . HIS A 1 99 ? 7.363 -2.693 -6.215 1 96.88 99 HIS A O 1
ATOM 766 N N . SER A 1 100 ? 7.68 -0.596 -5.496 1 96.62 100 SER A N 1
ATOM 767 C CA . SER A 1 100 ? 6.477 -0.065 -6.125 1 96.62 100 SER A CA 1
ATOM 768 C C . SER A 1 100 ? 6.574 -0.133 -7.645 1 96.62 100 SER A C 1
ATOM 770 O O . SER A 1 100 ? 5.555 -0.126 -8.336 1 96.62 100 SER A O 1
ATOM 772 N N . ALA A 1 101 ? 7.758 -0.228 -8.219 1 96.75 101 ALA A N 1
ATOM 773 C CA . ALA A 1 101 ? 7.961 -0.191 -9.664 1 96.75 101 ALA A CA 1
ATOM 774 C C . ALA A 1 101 ? 7.312 -1.396 -10.344 1 96.75 101 ALA A C 1
ATOM 776 O O . ALA A 1 101 ? 6.816 -1.292 -11.469 1 96.75 101 ALA A O 1
ATOM 777 N N . ILE A 1 102 ? 7.289 -2.48 -9.664 1 95.44 102 ILE A N 1
ATOM 778 C CA . ILE A 1 102 ? 6.789 -3.689 -10.312 1 95.44 102 ILE A CA 1
ATOM 779 C C . ILE A 1 102 ? 5.262 -3.709 -10.25 1 95.44 102 ILE A C 1
ATOM 781 O O . ILE A 1 102 ? 4.621 -4.547 -10.891 1 95.44 102 ILE A O 1
ATOM 785 N N . TYR A 1 103 ? 4.703 -2.828 -9.594 1 95.06 103 TYR A N 1
ATOM 786 C CA . TYR A 1 103 ? 3.25 -2.721 -9.555 1 95.06 103 TYR A CA 1
ATOM 787 C C . TYR A 1 103 ? 2.773 -1.461 -10.266 1 95.06 103 TYR A C 1
ATOM 789 O O . TYR A 1 103 ? 1.939 -1.531 -11.172 1 95.06 103 TYR A O 1
ATOM 797 N N . CYS A 1 104 ? 3.365 -0.306 -9.953 1 95.62 104 CYS A N 1
ATOM 798 C CA . CYS A 1 104 ? 2.879 1.002 -10.383 1 95.62 104 CYS A CA 1
ATOM 799 C C . CYS A 1 104 ? 3.615 1.479 -11.625 1 95.62 104 CYS A C 1
ATOM 801 O O . CYS A 1 104 ? 3.215 2.463 -12.25 1 95.62 104 CYS A O 1
ATOM 803 N N . GLY A 1 105 ? 4.719 0.801 -11.984 1 95.31 105 GLY A N 1
ATOM 804 C CA . GLY A 1 105 ? 5.539 1.244 -13.102 1 95.31 105 GLY A CA 1
ATOM 805 C C . GLY A 1 105 ? 6.66 2.18 -12.688 1 95.31 105 GLY A C 1
ATOM 806 O O . GLY A 1 105 ? 6.574 2.832 -11.648 1 95.31 105 GLY A O 1
ATOM 807 N N . PHE A 1 106 ? 7.672 2.287 -13.547 1 96.38 106 PHE A N 1
ATOM 808 C CA . PHE A 1 106 ? 8.883 3.045 -13.25 1 96.38 106 PHE A CA 1
ATOM 809 C C . PHE A 1 106 ? 8.57 4.535 -13.141 1 96.38 106 PHE A C 1
ATOM 811 O O . PHE A 1 106 ? 9.102 5.219 -12.258 1 96.38 106 PHE A O 1
ATOM 818 N N . PRO A 1 107 ? 7.703 5.094 -14.016 1 96.81 107 PRO A N 1
ATOM 819 C CA . PRO A 1 107 ? 7.461 6.531 -13.875 1 96.81 107 PRO A CA 1
ATOM 820 C C . PRO A 1 107 ? 6.922 6.902 -12.492 1 96.81 107 PRO A C 1
ATOM 822 O O . PRO A 1 107 ? 7.395 7.859 -11.875 1 96.81 107 PRO A O 1
ATOM 825 N N . ALA A 1 108 ? 5.969 6.141 -11.992 1 96.31 108 ALA A N 1
ATOM 826 C CA . ALA A 1 108 ? 5.395 6.418 -10.68 1 96.31 108 ALA A CA 1
ATOM 827 C C . ALA A 1 108 ? 6.438 6.23 -9.578 1 96.31 108 ALA A C 1
ATOM 829 O O . ALA A 1 108 ? 6.523 7.043 -8.656 1 96.31 108 ALA A O 1
ATOM 830 N N . ALA A 1 109 ? 7.219 5.184 -9.68 1 97.12 109 ALA A N 1
ATOM 831 C CA . ALA A 1 109 ? 8.25 4.895 -8.688 1 97.12 109 ALA A CA 1
ATOM 832 C C . ALA A 1 109 ? 9.312 5.992 -8.664 1 97.12 109 ALA A C 1
ATOM 834 O O . ALA A 1 109 ? 9.75 6.418 -7.594 1 97.12 109 ALA A O 1
ATOM 835 N N . LEU A 1 110 ? 9.68 6.414 -9.828 1 97.5 110 LEU A N 1
ATOM 836 C CA . LEU A 1 110 ? 10.688 7.465 -9.922 1 97.5 110 LEU A CA 1
ATOM 837 C C . LEU A 1 110 ? 10.148 8.781 -9.383 1 97.5 110 LEU A C 1
ATOM 839 O O . LEU A 1 110 ? 10.859 9.508 -8.68 1 97.5 110 LEU A O 1
ATOM 843 N N . ASP A 1 111 ? 8.938 9.078 -9.711 1 96.81 111 ASP A N 1
ATOM 844 C CA . ASP A 1 111 ? 8.32 10.281 -9.156 1 96.81 111 ASP A CA 1
ATOM 845 C C . ASP A 1 111 ? 8.273 10.219 -7.633 1 96.81 111 ASP A C 1
ATOM 847 O O . ASP A 1 111 ? 8.609 11.195 -6.953 1 96.81 111 ASP A O 1
ATOM 851 N N . ALA A 1 112 ? 7.824 9.133 -7.137 1 97.12 112 ALA A N 1
ATOM 852 C CA . ALA A 1 112 ? 7.773 8.945 -5.691 1 97.12 112 ALA A CA 1
ATOM 853 C C . ALA A 1 112 ? 9.164 9.055 -5.074 1 97.12 112 ALA A C 1
ATOM 855 O O . ALA A 1 112 ? 9.328 9.617 -3.99 1 97.12 112 ALA A O 1
ATOM 856 N N . SER A 1 113 ? 10.133 8.539 -5.789 1 97.75 113 SER A N 1
ATOM 857 C CA . SER A 1 113 ? 11.508 8.594 -5.312 1 97.75 113 SER A CA 1
ATOM 858 C C . SER A 1 113 ? 12.008 10.039 -5.238 1 97.75 113 SER A C 1
ATOM 860 O O . SER A 1 113 ? 12.766 10.391 -4.332 1 97.75 113 SER A O 1
ATOM 862 N N . ARG A 1 114 ? 11.664 10.789 -6.148 1 97.5 114 ARG A N 1
ATOM 863 C CA . ARG A 1 114 ? 12.039 12.195 -6.113 1 97.5 114 ARG A CA 1
ATOM 864 C C . ARG A 1 114 ? 11.422 12.898 -4.906 1 97.5 114 ARG A C 1
ATOM 866 O O . ARG A 1 114 ? 12.086 13.688 -4.234 1 97.5 114 ARG A O 1
ATOM 873 N N . LYS A 1 115 ? 10.203 12.602 -4.676 1 97.06 115 LYS A N 1
ATOM 874 C CA . LYS A 1 115 ? 9.539 13.188 -3.514 1 97.06 115 LYS A CA 1
ATOM 875 C C . LYS A 1 115 ? 10.211 12.75 -2.217 1 97.06 115 LYS A C 1
ATOM 877 O O . LYS A 1 115 ? 10.383 13.547 -1.296 1 97.06 115 LYS A O 1
ATOM 882 N N . LEU A 1 116 ? 10.539 11.484 -2.104 1 97.62 116 LEU A N 1
ATOM 883 C CA . LEU A 1 116 ? 11.258 10.992 -0.936 1 97.62 116 LEU A CA 1
ATOM 884 C C . LEU A 1 116 ? 12.57 11.75 -0.745 1 97.62 116 LEU A C 1
ATOM 886 O O . LEU A 1 116 ? 12.906 12.141 0.374 1 97.62 116 LEU A O 1
ATOM 890 N N . THR A 1 117 ? 13.289 11.906 -1.89 1 97.94 117 THR A N 1
ATOM 891 C CA . THR A 1 117 ? 14.547 12.641 -1.83 1 97.94 117 THR A CA 1
ATOM 892 C C . THR A 1 117 ? 14.328 14.039 -1.261 1 97.94 117 THR A C 1
ATOM 894 O O . THR A 1 117 ? 15.094 14.484 -0.401 1 97.94 117 THR A O 1
ATOM 897 N N . GLU A 1 118 ? 13.328 14.727 -1.669 1 97.12 118 GLU A N 1
ATOM 898 C CA . GLU A 1 118 ? 12.992 16.047 -1.162 1 97.12 118 GLU A CA 1
ATOM 899 C C . GLU A 1 118 ? 12.734 16.016 0.342 1 97.12 118 GLU A C 1
ATOM 901 O O . GLU A 1 118 ? 13.211 16.891 1.079 1 97.12 118 GLU A O 1
ATOM 906 N N . VAL A 1 119 ? 11.992 15.07 0.778 1 96.88 119 VAL A N 1
ATOM 907 C CA . VAL A 1 119 ? 11.617 14.953 2.184 1 96.88 119 VAL A CA 1
ATOM 908 C C . VAL A 1 119 ? 12.867 14.68 3.027 1 96.88 119 VAL A C 1
ATOM 910 O O . VAL A 1 119 ? 13.039 15.273 4.094 1 96.88 119 VAL A O 1
ATOM 913 N N . LEU A 1 120 ? 13.711 13.773 2.561 1 97.62 120 LEU A N 1
ATOM 914 C CA . LEU A 1 120 ? 14.922 13.414 3.305 1 97.62 120 LEU A CA 1
ATOM 915 C C . LEU A 1 120 ? 15.883 14.594 3.365 1 97.62 120 LEU A C 1
ATOM 917 O O . LEU A 1 120 ? 16.531 14.82 4.391 1 97.62 120 LEU A O 1
ATOM 921 N N . ASP A 1 121 ? 15.984 15.289 2.27 1 96.69 121 ASP A N 1
ATOM 922 C CA . ASP A 1 121 ? 16.859 16.469 2.232 1 96.69 121 ASP A CA 1
ATOM 923 C C . ASP A 1 121 ? 16.391 17.531 3.223 1 96.69 121 ASP A C 1
ATOM 925 O O . ASP A 1 121 ? 17.203 18.172 3.887 1 96.69 121 ASP A O 1
ATOM 929 N N . ALA A 1 122 ? 15.102 17.703 3.324 1 93.88 122 ALA A N 1
ATOM 930 C CA . ALA A 1 122 ? 14.531 18.688 4.234 1 93.88 122 ALA A CA 1
ATOM 931 C C . ALA A 1 122 ? 14.742 18.281 5.688 1 93.88 122 ALA A C 1
ATOM 933 O O . ALA A 1 122 ? 14.898 19.141 6.562 1 93.88 122 ALA A O 1
ATOM 934 N N . ALA A 1 123 ? 14.758 17.016 5.98 1 89.38 123 ALA A N 1
ATOM 935 C CA . ALA A 1 123 ? 14.938 16.531 7.344 1 89.38 123 ALA A CA 1
ATOM 936 C C . ALA A 1 123 ? 16.391 16.656 7.785 1 89.38 123 ALA A C 1
ATOM 938 O O . ALA A 1 123 ? 16.672 16.797 8.977 1 89.38 123 ALA A O 1
ATOM 939 N N . ASN A 1 124 ? 17.328 16.484 6.891 1 88.31 124 ASN A N 1
ATOM 940 C CA . ASN A 1 124 ? 18.75 16.547 7.203 1 88.31 124 ASN A CA 1
ATOM 941 C C . ASN A 1 124 ? 19.281 17.969 7.137 1 88.31 124 ASN A C 1
ATOM 943 O O . ASN A 1 124 ? 20.406 18.234 7.527 1 88.31 124 ASN A O 1
ATOM 947 N N . GLY A 1 125 ? 18.641 18.859 6.535 1 73.62 125 GLY A N 1
ATOM 948 C CA . GLY A 1 125 ? 19.078 20.25 6.48 1 73.62 125 GLY A CA 1
ATOM 949 C C . GLY A 1 125 ? 18.422 21.125 7.535 1 73.62 125 GLY A C 1
ATOM 950 O O . GLY A 1 125 ? 19.109 21.703 8.375 1 73.62 125 GLY A O 1
ATOM 951 N N . MET B 1 1 ? 25.812 -7.125 -20.281 1 27.42 1 MET B N 1
ATOM 952 C CA . MET B 1 1 ? 25.75 -7.852 -19.016 1 27.42 1 MET B CA 1
ATOM 953 C C . MET B 1 1 ? 24.609 -8.859 -19.016 1 27.42 1 MET B C 1
ATOM 955 O O . MET B 1 1 ? 23.438 -8.477 -19.172 1 27.42 1 MET B O 1
ATOM 959 N N . THR B 1 2 ? 24.797 -10 -19.469 1 29.42 2 THR B N 1
ATOM 960 C CA . THR B 1 2 ? 23.906 -11.148 -19.594 1 29.42 2 THR B CA 1
ATOM 961 C C . THR B 1 2 ? 23.281 -11.492 -18.25 1 29.42 2 THR B C 1
ATOM 963 O O . THR B 1 2 ? 23.984 -11.586 -17.234 1 29.42 2 THR B O 1
ATOM 966 N N . TRP B 1 3 ? 22.141 -10.922 -18.031 1 35.75 3 TRP B N 1
ATOM 967 C CA . TRP B 1 3 ? 21.422 -11.273 -16.828 1 35.75 3 TRP B CA 1
ATOM 968 C C . TRP B 1 3 ? 21.359 -12.789 -16.641 1 35.75 3 TRP B C 1
ATOM 970 O O . TRP B 1 3 ? 20.672 -13.484 -17.391 1 35.75 3 TRP B O 1
ATOM 980 N N . GLY B 1 4 ? 22.406 -13.539 -16.578 1 34.25 4 GLY B N 1
ATOM 981 C CA . GLY B 1 4 ? 22.578 -14.969 -16.344 1 34.25 4 GLY B CA 1
ATOM 982 C C . GLY B 1 4 ? 21.656 -15.516 -15.273 1 34.25 4 GLY B C 1
ATOM 983 O O . GLY B 1 4 ? 21.812 -16.656 -14.844 1 34.25 4 GLY B O 1
ATOM 984 N N . ARG B 1 5 ? 21.156 -14.766 -14.328 1 38.19 5 ARG B N 1
ATOM 985 C CA . ARG B 1 5 ? 20.578 -15.234 -13.07 1 38.19 5 ARG B CA 1
ATOM 986 C C . ARG B 1 5 ? 19.203 -15.875 -13.305 1 38.19 5 ARG B C 1
ATOM 988 O O . ARG B 1 5 ? 18.422 -16.016 -12.375 1 38.19 5 ARG B O 1
ATOM 995 N N . GLY B 1 6 ? 18.969 -16.484 -14.367 1 36.97 6 GLY B N 1
ATOM 996 C CA . GLY B 1 6 ? 17.703 -17.109 -14.727 1 36.97 6 GLY B CA 1
ATOM 997 C C . GLY B 1 6 ? 17.297 -18.219 -13.781 1 36.97 6 GLY B C 1
ATOM 998 O O . GLY B 1 6 ? 16.125 -18.375 -13.453 1 36.97 6 GLY B O 1
ATOM 999 N N . THR B 1 7 ? 18.25 -19.125 -13.453 1 40 7 THR B N 1
ATOM 1000 C CA . THR B 1 7 ? 17.906 -20.391 -12.805 1 40 7 THR B CA 1
ATOM 1001 C C . THR B 1 7 ? 17.438 -20.156 -11.375 1 40 7 THR B C 1
ATOM 1003 O O . THR B 1 7 ? 16.531 -20.844 -10.891 1 40 7 THR B O 1
ATOM 1006 N N . ASP B 1 8 ? 18.203 -19.406 -10.656 1 41.41 8 ASP B N 1
ATOM 1007 C CA . ASP B 1 8 ? 17.938 -19.266 -9.227 1 41.41 8 ASP B CA 1
ATOM 1008 C C . ASP B 1 8 ? 16.656 -18.484 -8.977 1 41.41 8 ASP B C 1
ATOM 1010 O O . ASP B 1 8 ? 16.141 -18.453 -7.852 1 41.41 8 ASP B O 1
ATOM 1014 N N . ALA B 1 9 ? 16.234 -17.906 -9.977 1 41.88 9 ALA B N 1
ATOM 1015 C CA . ALA B 1 9 ? 15.039 -17.078 -9.859 1 41.88 9 ALA B CA 1
ATOM 1016 C C . ALA B 1 9 ? 13.781 -17.938 -9.781 1 41.88 9 ALA B C 1
ATOM 1018 O O . ALA B 1 9 ? 12.844 -17.625 -9.039 1 41.88 9 ALA B O 1
ATOM 1019 N N . ALA B 1 10 ? 13.664 -19.109 -10.477 1 41.78 10 ALA B N 1
ATOM 1020 C CA . ALA B 1 10 ? 12.508 -20 -10.414 1 41.78 10 ALA B CA 1
ATOM 1021 C C . ALA B 1 10 ? 12.344 -20.578 -9.008 1 41.78 10 ALA B C 1
ATOM 1023 O O . ALA B 1 10 ? 11.227 -20.672 -8.5 1 41.78 10 ALA B O 1
ATOM 1024 N N . ALA B 1 11 ? 13.391 -21.094 -8.398 1 44.09 11 ALA B N 1
ATOM 1025 C CA . ALA B 1 11 ? 13.359 -21.672 -7.066 1 44.09 11 ALA B CA 1
ATOM 1026 C C . ALA B 1 11 ? 12.914 -20.656 -6.023 1 44.09 11 ALA B C 1
ATOM 1028 O O . ALA B 1 11 ? 12.219 -21 -5.062 1 44.09 11 ALA B O 1
ATOM 1029 N N . SER B 1 12 ? 13.273 -19.469 -6.152 1 42.16 12 SER B N 1
ATOM 1030 C CA . SER B 1 12 ? 12.961 -18.453 -5.156 1 42.16 12 SER B CA 1
ATOM 1031 C C . SER B 1 12 ? 11.477 -18.109 -5.168 1 42.16 12 SER B C 1
ATOM 1033 O O . SER B 1 12 ? 10.891 -17.797 -4.125 1 42.16 12 SER B O 1
ATOM 1035 N N . ARG B 1 13 ? 10.914 -18.219 -6.363 1 40.5 13 ARG B N 1
ATOM 1036 C CA . ARG B 1 13 ? 9.477 -17.953 -6.398 1 40.5 13 ARG B CA 1
ATOM 1037 C C . ARG B 1 13 ? 8.719 -19 -5.578 1 40.5 13 ARG B C 1
ATOM 1039 O O . ARG B 1 13 ? 7.742 -18.656 -4.898 1 40.5 13 ARG B O 1
ATOM 1046 N N . ILE B 1 14 ? 9.148 -20.328 -5.652 1 39.62 14 ILE B N 1
ATOM 1047 C CA . ILE B 1 14 ? 8.5 -21.406 -4.902 1 39.62 14 ILE B CA 1
ATOM 1048 C C . ILE B 1 14 ? 8.703 -21.188 -3.406 1 39.62 14 ILE B C 1
ATOM 1050 O O . ILE B 1 14 ? 7.766 -21.328 -2.617 1 39.62 14 ILE B O 1
ATOM 1054 N N . GLY B 1 15 ? 9.906 -21.062 -3.008 1 36.59 15 GLY B N 1
ATOM 1055 C CA . GLY B 1 15 ? 10.156 -20.844 -1.593 1 36.59 15 GLY B CA 1
ATOM 1056 C C . GLY B 1 15 ? 9.445 -19.609 -1.046 1 36.59 15 GLY B C 1
ATOM 1057 O O . GLY B 1 15 ? 9.141 -19.547 0.146 1 36.59 15 GLY B O 1
ATOM 1058 N N . LEU B 1 16 ? 9.609 -18.484 -1.679 1 36.12 16 LEU B N 1
ATOM 1059 C CA . LEU B 1 16 ? 9.031 -17.266 -1.144 1 36.12 16 LEU B CA 1
ATOM 1060 C C . LEU B 1 16 ? 7.516 -17.375 -1.038 1 36.12 16 LEU B C 1
ATOM 1062 O O . LEU B 1 16 ? 6.91 -16.828 -0.114 1 36.12 16 LEU B O 1
ATOM 1066 N N . ILE B 1 17 ? 6.777 -17.875 -2.125 1 37.66 17 ILE B N 1
ATOM 1067 C CA . ILE B 1 17 ? 5.402 -18.281 -1.86 1 37.66 17 ILE B CA 1
ATOM 1068 C C . ILE B 1 17 ? 5.395 -19.578 -1.058 1 37.66 17 ILE B C 1
ATOM 1070 O O . ILE B 1 17 ? 6.215 -20.469 -1.298 1 37.66 17 ILE B O 1
ATOM 1074 N N . GLY B 1 18 ? 5.07 -19.797 0.131 1 34.03 18 GLY B N 1
ATOM 1075 C CA . GLY B 1 18 ? 4.996 -21.016 0.928 1 34.03 18 GLY B CA 1
ATOM 1076 C C . GLY B 1 18 ? 4.953 -22.266 0.089 1 34.03 18 GLY B C 1
ATOM 1077 O O . GLY B 1 18 ? 4.422 -22.266 -1.023 1 34.03 18 GLY B O 1
ATOM 1078 N N . SER B 1 19 ? 5.996 -23.172 0.18 1 34.88 19 SER B N 1
ATOM 1079 C CA . SER B 1 19 ? 6.203 -24.484 -0.424 1 34.88 19 SER B CA 1
ATOM 1080 C C . SER B 1 19 ? 4.902 -25.281 -0.472 1 34.88 19 SER B C 1
ATOM 1082 O O . SER B 1 19 ? 4.828 -26.312 -1.146 1 34.88 19 SER B O 1
ATOM 1084 N N . ALA B 1 20 ? 4.148 -25.422 0.744 1 33.56 20 ALA B N 1
ATOM 1085 C CA . ALA B 1 20 ? 3.27 -26.594 0.779 1 33.56 20 ALA B CA 1
ATOM 1086 C C . ALA B 1 20 ? 2.441 -26.688 -0.499 1 33.56 20 ALA B C 1
ATOM 1088 O O . ALA B 1 20 ? 2.385 -27.75 -1.128 1 33.56 20 ALA B O 1
ATOM 1089 N N . THR B 1 21 ? 1.223 -26 -0.472 1 31.69 21 THR B N 1
ATOM 1090 C CA . THR B 1 21 ? 0.07 -26.391 -1.279 1 31.69 21 THR B CA 1
ATOM 1091 C C . THR B 1 21 ? 0.254 -25.953 -2.729 1 31.69 21 THR B C 1
ATOM 1093 O O . THR B 1 21 ? -0.711 -25.891 -3.494 1 31.69 21 THR B O 1
ATOM 1096 N N . MET B 1 22 ? 1.393 -25.359 -3.025 1 35 22 MET B N 1
ATOM 1097 C CA . MET B 1 22 ? 1.355 -25.062 -4.453 1 35 22 MET B CA 1
ATOM 1098 C C . MET B 1 22 ? 1.395 -26.344 -5.277 1 35 22 MET B C 1
ATOM 1100 O O . MET B 1 22 ? 2.373 -26.609 -5.977 1 35 22 MET B O 1
ATOM 1104 N N . ARG B 1 23 ? 1.05 -27.422 -4.699 1 33.81 23 ARG B N 1
ATOM 1105 C CA . ARG B 1 23 ? 1.055 -28.625 -5.512 1 33.81 23 ARG B CA 1
ATOM 1106 C C . ARG B 1 23 ? 0.332 -28.406 -6.836 1 33.81 23 ARG B C 1
ATOM 1108 O O . ARG B 1 23 ? 0.696 -29 -7.852 1 33.81 23 ARG B O 1
ATOM 1115 N N . HIS B 1 24 ? -0.995 -28.031 -6.711 1 32.44 24 HIS B N 1
ATOM 1116 C CA . HIS B 1 24 ? -1.689 -28.25 -7.977 1 32.44 24 HIS B CA 1
ATOM 1117 C C . HIS B 1 24 ? -1.262 -27.219 -9.016 1 32.44 24 HIS B C 1
ATOM 1119 O O . HIS B 1 24 ? -1.249 -26.016 -8.742 1 32.44 24 HIS B O 1
ATOM 1125 N N . PRO B 1 25 ? -0.365 -27.516 -9.93 1 35.03 25 PRO B N 1
ATOM 1126 C CA . PRO B 1 25 ? -0.179 -26.547 -11.008 1 35.03 25 PRO B CA 1
ATOM 1127 C C . PRO B 1 25 ? -1.473 -25.828 -11.391 1 35.03 25 PRO B C 1
ATOM 1129 O O . PRO B 1 25 ? -2.555 -26.406 -11.312 1 35.03 25 PRO B O 1
ATOM 1132 N N . PRO B 1 26 ? -1.735 -24.484 -10.984 1 34.31 26 PRO B N 1
ATOM 1133 C CA . PRO B 1 26 ? -3.008 -24.031 -11.562 1 34.31 26 PRO B CA 1
ATOM 1134 C C . PRO B 1 26 ? -3.301 -24.672 -12.914 1 34.31 26 PRO B C 1
ATOM 1136 O O . PRO B 1 26 ? -2.375 -25.016 -13.656 1 34.31 26 PRO B O 1
ATOM 1139 N N . ARG B 1 27 ? -4.223 -25.469 -13.023 1 35.59 27 ARG B N 1
ATOM 1140 C CA . ARG B 1 27 ? -4.715 -25.906 -14.328 1 35.59 27 ARG B CA 1
ATOM 1141 C C . ARG B 1 27 ? -4.547 -24.797 -15.367 1 35.59 27 ARG B C 1
ATOM 1143 O O . ARG B 1 27 ? -4.59 -23.609 -15.031 1 35.59 27 ARG B O 1
ATOM 1150 N N . PRO B 1 28 ? -4 -25.016 -16.594 1 36.81 28 PRO B N 1
ATOM 1151 C CA . PRO B 1 28 ? -4.078 -24.109 -17.734 1 36.81 28 PRO B CA 1
ATOM 1152 C C . PRO B 1 28 ? -5.426 -23.391 -17.844 1 36.81 28 PRO B C 1
ATOM 1154 O O . PRO B 1 28 ? -5.82 -22.969 -18.938 1 36.81 28 PRO B O 1
ATOM 1157 N N . GLU B 1 29 ? -6.312 -23.406 -17.016 1 37.28 29 GLU B N 1
ATOM 1158 C CA . GLU B 1 29 ? -7.527 -22.703 -17.422 1 37.28 29 GLU B CA 1
ATOM 1159 C C . GLU B 1 29 ? -7.195 -21.359 -18.078 1 37.28 29 GLU B C 1
ATOM 1161 O O . GLU B 1 29 ? -6.078 -20.859 -17.938 1 37.28 29 GLU B O 1
ATOM 1166 N N . THR B 1 30 ? -8.344 -20.562 -18.641 1 38.81 30 THR B N 1
ATOM 1167 C CA . THR B 1 30 ? -8.312 -19.391 -19.516 1 38.81 30 THR B CA 1
ATOM 1168 C C . THR B 1 30 ? -7.445 -18.297 -18.906 1 38.81 30 THR B C 1
ATOM 1170 O O . THR B 1 30 ? -7.953 -17.375 -18.25 1 38.81 30 THR B O 1
ATOM 1173 N N . HIS B 1 31 ? -6.73 -18.406 -17.938 1 45.5 31 HIS B N 1
ATOM 1174 C CA . HIS B 1 31 ? -5.852 -17.25 -17.781 1 45.5 31 HIS B CA 1
ATOM 1175 C C . HIS B 1 31 ? -5.078 -16.969 -19.062 1 45.5 31 HIS B C 1
ATOM 1177 O O . HIS B 1 31 ? -4.312 -17.812 -19.531 1 45.5 31 HIS B O 1
ATOM 1183 N N . ALA B 1 32 ? -5.625 -16.406 -20.031 1 49.62 32 ALA B N 1
ATOM 1184 C CA . ALA B 1 32 ? -4.867 -15.922 -21.188 1 49.62 32 ALA B CA 1
ATOM 1185 C C . ALA B 1 32 ? -3.395 -15.742 -20.844 1 49.62 32 ALA B C 1
ATOM 1187 O O . ALA B 1 32 ? -3.062 -15.062 -19.859 1 49.62 32 ALA B O 1
ATOM 1188 N N . MET B 1 33 ? -2.592 -16.828 -20.891 1 56.22 33 MET B N 1
ATOM 1189 C CA . MET B 1 33 ? -1.144 -16.875 -20.703 1 56.22 33 MET B CA 1
ATOM 1190 C C . MET B 1 33 ? -0.501 -15.539 -21.062 1 56.22 33 MET B C 1
ATOM 1192 O O . MET B 1 33 ? -0.821 -14.953 -22.109 1 56.22 33 MET B O 1
ATOM 1196 N N . ALA B 1 34 ? -0.111 -14.906 -19.922 1 65.81 34 ALA B N 1
ATOM 1197 C CA . ALA B 1 34 ? 0.705 -13.742 -20.266 1 65.81 34 ALA B CA 1
ATOM 1198 C C . ALA B 1 34 ? 1.671 -14.055 -21.406 1 65.81 34 ALA B C 1
ATOM 1200 O O . ALA B 1 34 ? 2.074 -15.211 -21.578 1 65.81 34 ALA B O 1
ATOM 1201 N N . GLU B 1 35 ? 1.79 -13.344 -22.297 1 83.06 35 GLU B N 1
ATOM 1202 C CA . GLU B 1 35 ? 2.871 -13.359 -23.281 1 83.06 35 GLU B CA 1
ATOM 1203 C C . GLU B 1 35 ? 4.18 -13.828 -22.656 1 83.06 35 GLU B C 1
ATOM 1205 O O . GLU B 1 35 ? 4.574 -13.344 -21.594 1 83.06 35 GLU B O 1
ATOM 1210 N N . PRO B 1 36 ? 4.676 -14.961 -23.172 1 87.94 36 PRO B N 1
ATOM 1211 C CA . PRO B 1 36 ? 5.852 -15.602 -22.578 1 87.94 36 PRO B CA 1
ATOM 1212 C C . PRO B 1 36 ? 6.938 -14.602 -22.188 1 87.94 36 PRO B C 1
ATOM 1214 O O . PRO B 1 36 ? 7.598 -14.773 -21.156 1 87.94 36 PRO B O 1
ATOM 1217 N N . SER B 1 37 ? 7.156 -13.656 -23.016 1 88.56 37 SER B N 1
ATOM 1218 C CA . SER B 1 37 ? 8.172 -12.656 -22.688 1 88.56 37 SER B CA 1
ATOM 1219 C C . SER B 1 37 ? 7.82 -11.883 -21.422 1 88.56 37 SER B C 1
ATOM 1221 O O . SER B 1 37 ? 8.695 -11.555 -20.625 1 88.56 37 SER B O 1
ATOM 1223 N N . LEU B 1 38 ? 6.57 -11.664 -21.234 1 90.75 38 LEU B N 1
ATOM 1224 C CA . LEU B 1 38 ? 6.141 -10.961 -20.031 1 90.75 38 LEU B CA 1
ATOM 1225 C C . LEU B 1 38 ? 6.328 -11.836 -18.797 1 90.75 38 LEU B C 1
ATOM 1227 O O . LEU B 1 38 ? 6.809 -11.359 -17.766 1 90.75 38 LEU B O 1
ATOM 1231 N N . GLN B 1 39 ? 5.941 -13.008 -18.938 1 91.31 39 GLN B N 1
ATOM 1232 C CA . GLN B 1 39 ? 6.102 -13.93 -17.812 1 91.31 39 GLN B CA 1
ATOM 1233 C C . GLN B 1 39 ? 7.566 -14.07 -17.422 1 91.31 39 GLN B C 1
ATOM 1235 O O . GLN B 1 39 ? 7.891 -14.141 -16.234 1 91.31 39 GLN B O 1
ATOM 1240 N N . GLN B 1 40 ? 8.422 -14.086 -18.406 1 91.62 40 GLN B N 1
ATOM 1241 C CA . GLN B 1 40 ? 9.859 -14.141 -18.156 1 91.62 40 GLN B CA 1
ATOM 1242 C C . GLN B 1 40 ? 10.32 -12.906 -17.375 1 91.62 40 GLN B C 1
ATOM 1244 O O . GLN B 1 40 ? 11.094 -13.016 -16.422 1 91.62 40 GLN B O 1
ATOM 1249 N N . LEU B 1 41 ? 9.875 -11.727 -17.734 1 90.19 41 LEU B N 1
ATOM 1250 C CA . LEU B 1 41 ? 10.234 -10.492 -17.062 1 90.19 41 LEU B CA 1
ATOM 1251 C C . LEU B 1 41 ? 9.719 -10.484 -15.625 1 90.19 41 LEU B C 1
ATOM 1253 O O . LEU B 1 41 ? 10.422 -10.062 -14.703 1 90.19 41 LEU B O 1
ATOM 1257 N N . VAL B 1 42 ? 8.484 -10.961 -15.43 1 92.25 42 VAL B N 1
ATOM 1258 C CA . VAL B 1 42 ? 7.906 -11.039 -14.094 1 92.25 42 VAL B CA 1
ATOM 1259 C C . VAL B 1 42 ? 8.773 -11.922 -13.203 1 92.25 42 VAL B C 1
ATOM 1261 O O . VAL B 1 42 ? 9.164 -11.516 -12.102 1 92.25 42 VAL B O 1
ATOM 1264 N N . THR B 1 43 ? 9.086 -13.039 -13.695 1 92.69 43 THR B N 1
ATOM 1265 C CA . THR B 1 43 ? 9.844 -14.016 -12.922 1 92.69 43 THR B CA 1
ATOM 1266 C C . THR B 1 43 ? 11.242 -13.484 -12.617 1 92.69 43 THR B C 1
ATOM 1268 O O . THR B 1 43 ? 11.688 -13.531 -11.461 1 92.69 43 THR B O 1
ATOM 1271 N N . GLU B 1 44 ? 11.844 -12.961 -13.594 1 92.56 44 GLU B N 1
ATOM 1272 C CA . GLU B 1 44 ? 13.234 -12.539 -13.422 1 92.56 44 GLU B CA 1
ATOM 1273 C C . GLU B 1 44 ? 13.32 -11.227 -12.648 1 92.56 44 GLU B C 1
ATOM 1275 O O . GLU B 1 44 ? 14.094 -11.109 -11.695 1 92.56 44 GLU B O 1
ATOM 1280 N N . PHE B 1 45 ? 12.539 -10.312 -13.062 1 94.81 45 PHE B N 1
ATOM 1281 C CA . PHE B 1 45 ? 12.688 -8.977 -12.5 1 94.81 45 PHE B CA 1
ATOM 1282 C C . PHE B 1 45 ? 11.875 -8.844 -11.211 1 94.81 45 PHE B C 1
ATOM 1284 O O . PHE B 1 45 ? 12.414 -8.438 -10.172 1 94.81 45 PHE B O 1
ATOM 1291 N N . ALA B 1 46 ? 10.594 -9.141 -11.203 1 94.75 46 ALA B N 1
ATOM 1292 C CA . ALA B 1 46 ? 9.758 -8.953 -10.023 1 94.75 46 ALA B CA 1
ATOM 1293 C C . ALA B 1 46 ? 10.141 -9.93 -8.914 1 94.75 46 ALA B C 1
ATOM 1295 O O . ALA B 1 46 ? 10.57 -9.523 -7.832 1 94.75 46 ALA B O 1
ATOM 1296 N N . TRP B 1 47 ? 10.148 -11.188 -9.281 1 94.62 47 TRP B N 1
ATOM 1297 C CA . TRP B 1 47 ? 10.359 -12.211 -8.266 1 94.62 47 TRP B CA 1
ATOM 1298 C C . TRP B 1 47 ? 11.844 -12.422 -8 1 94.62 47 TRP B C 1
ATOM 1300 O O . TRP B 1 47 ? 12.258 -12.586 -6.848 1 94.62 47 TRP B O 1
ATOM 1310 N N . GLY B 1 48 ? 12.617 -12.43 -8.977 1 95.06 48 GLY B N 1
ATOM 1311 C CA . GLY B 1 48 ? 14.031 -12.758 -8.859 1 95.06 48 GLY B CA 1
ATOM 1312 C C . GLY B 1 48 ? 14.875 -11.602 -8.367 1 95.06 48 GLY B C 1
ATOM 1313 O O . GLY B 1 48 ? 15.891 -11.805 -7.711 1 95.06 48 GLY B O 1
ATOM 1314 N N . THR B 1 49 ? 14.531 -10.43 -8.727 1 96.56 49 THR B N 1
ATOM 1315 C CA . THR B 1 49 ? 15.367 -9.273 -8.406 1 96.56 49 THR B CA 1
ATOM 1316 C C . THR B 1 49 ? 14.719 -8.43 -7.312 1 96.56 49 THR B C 1
ATOM 1318 O O . THR B 1 49 ? 15.234 -8.352 -6.195 1 96.56 49 THR B O 1
ATOM 1321 N N . VAL B 1 50 ? 13.578 -7.926 -7.5 1 96.88 50 VAL B N 1
ATOM 1322 C CA . VAL B 1 50 ? 12.992 -6.938 -6.602 1 96.88 50 VAL B CA 1
ATOM 1323 C C . VAL B 1 50 ? 12.594 -7.605 -5.289 1 96.88 50 VAL B C 1
ATOM 1325 O O . VAL B 1 50 ? 12.898 -7.094 -4.207 1 96.88 50 VAL B O 1
ATOM 1328 N N . TRP B 1 51 ? 11.969 -8.727 -5.297 1 96.56 51 TRP B N 1
ATOM 1329 C CA . TRP B 1 51 ? 11.445 -9.391 -4.105 1 96.56 51 TRP B CA 1
ATOM 1330 C C . TRP B 1 51 ? 12.57 -9.961 -3.252 1 96.56 51 TRP B C 1
ATOM 1332 O O . TRP B 1 51 ? 12.359 -10.336 -2.098 1 96.56 51 TRP B O 1
ATOM 1342 N N . THR B 1 52 ? 13.773 -10.062 -3.801 1 95.81 52 THR B N 1
ATOM 1343 C CA . THR B 1 52 ? 14.867 -10.688 -3.068 1 95.81 52 THR B CA 1
ATOM 1344 C C . THR B 1 52 ? 15.82 -9.625 -2.52 1 95.81 52 THR B C 1
ATOM 1346 O O . THR B 1 52 ? 16.828 -9.961 -1.897 1 95.81 52 THR B O 1
ATOM 1349 N N . ARG B 1 53 ? 15.523 -8.43 -2.746 1 95.75 53 ARG B N 1
ATOM 1350 C CA . ARG B 1 53 ? 16.375 -7.359 -2.242 1 95.75 53 ARG B CA 1
ATOM 1351 C C . ARG B 1 53 ? 16.281 -7.262 -0.722 1 95.75 53 ARG B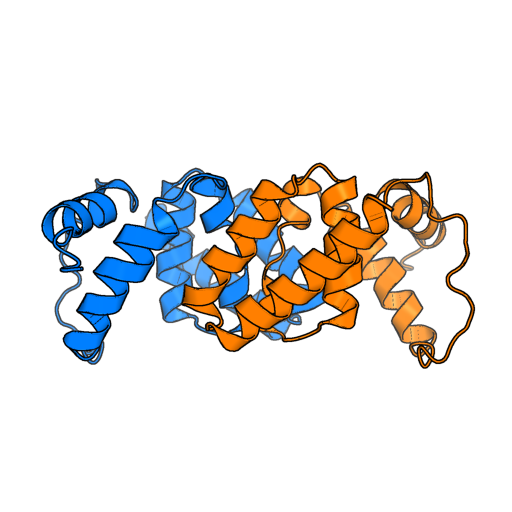 C 1
ATOM 1353 O O . ARG B 1 53 ? 15.266 -7.609 -0.128 1 95.75 53 ARG B O 1
ATOM 1360 N N . ASP B 1 54 ? 17.359 -6.691 -0.23 1 95.31 54 ASP B N 1
ATOM 1361 C CA . ASP B 1 54 ? 17.359 -6.402 1.2 1 95.31 54 ASP B CA 1
ATOM 1362 C C . ASP B 1 54 ? 16.625 -5.094 1.496 1 95.31 54 ASP B C 1
ATOM 1364 O O . ASP B 1 54 ? 16.297 -4.344 0.578 1 95.31 54 ASP B O 1
ATOM 1368 N N . GLY B 1 55 ? 16.328 -4.793 2.791 1 93.75 55 GLY B N 1
ATOM 1369 C CA . GLY B 1 55 ? 15.75 -3.516 3.184 1 93.75 55 GLY B CA 1
ATOM 1370 C C . GLY B 1 55 ? 14.312 -3.631 3.66 1 93.75 55 GLY B C 1
ATOM 1371 O O . GLY B 1 55 ? 13.891 -2.891 4.551 1 93.75 55 GLY B O 1
ATOM 1372 N N . LEU B 1 56 ? 13.555 -4.5 2.967 1 94.69 56 LEU B N 1
ATOM 1373 C CA . LEU B 1 56 ? 12.227 -4.883 3.43 1 94.69 56 LEU B CA 1
ATOM 1374 C C . LEU B 1 56 ? 12.125 -6.395 3.59 1 94.69 56 LEU B C 1
ATOM 1376 O O . LEU B 1 56 ? 12.617 -7.148 2.748 1 94.69 56 LEU B O 1
ATOM 1380 N N . ASP B 1 57 ? 11.516 -6.746 4.688 1 93.94 57 ASP B N 1
ATOM 1381 C CA . ASP B 1 57 ? 11.297 -8.18 4.816 1 93.94 57 ASP B CA 1
ATOM 1382 C C . ASP B 1 57 ? 10.055 -8.617 4.043 1 93.94 57 ASP B C 1
ATOM 1384 O O . ASP B 1 57 ? 9.352 -7.789 3.467 1 93.94 57 ASP B O 1
ATOM 1388 N N . ARG B 1 58 ? 9.812 -9.922 3.939 1 93.62 58 ARG B N 1
ATOM 1389 C CA . ARG B 1 58 ? 8.734 -10.469 3.125 1 93.62 58 ARG B CA 1
ATOM 1390 C C . ARG B 1 58 ? 7.371 -10.016 3.645 1 93.62 58 ARG B C 1
ATOM 1392 O O . ARG B 1 58 ? 6.445 -9.789 2.861 1 93.62 58 ARG B O 1
ATOM 1399 N N . LYS B 1 59 ? 7.23 -9.922 4.941 1 93.19 59 LYS B N 1
ATOM 1400 C CA . LYS B 1 59 ? 5.969 -9.461 5.52 1 93.19 59 LYS B CA 1
ATOM 1401 C C . LYS B 1 59 ? 5.672 -8.016 5.125 1 93.19 59 LYS B C 1
ATOM 1403 O O . LYS B 1 59 ? 4.559 -7.699 4.707 1 93.19 59 LYS B O 1
ATOM 1408 N N . GLN B 1 60 ? 6.691 -7.188 5.176 1 92.75 60 GLN B N 1
ATOM 1409 C CA . GLN B 1 60 ? 6.555 -5.789 4.777 1 92.75 60 GLN B CA 1
ATOM 1410 C C . GLN B 1 60 ? 6.211 -5.672 3.295 1 92.75 60 GLN B C 1
ATOM 1412 O O . GLN B 1 60 ? 5.336 -4.891 2.916 1 92.75 60 GLN B O 1
ATOM 1417 N N . ARG B 1 61 ? 6.879 -6.469 2.461 1 93.75 61 ARG B N 1
ATOM 1418 C CA . ARG B 1 61 ? 6.633 -6.453 1.022 1 93.75 61 ARG B CA 1
ATOM 1419 C C . ARG B 1 61 ? 5.223 -6.934 0.701 1 93.75 61 ARG B C 1
ATOM 1421 O O . ARG B 1 61 ? 4.641 -6.539 -0.312 1 93.75 61 ARG B O 1
ATOM 1428 N N . SER B 1 62 ? 4.676 -7.75 1.573 1 92.88 62 SER B N 1
ATOM 1429 C CA . SER B 1 62 ? 3.369 -8.352 1.329 1 92.88 62 SER B CA 1
ATOM 1430 C C . SER B 1 62 ? 2.244 -7.379 1.67 1 92.88 62 SER B C 1
ATOM 1432 O O . SER B 1 62 ? 1.112 -7.547 1.209 1 92.88 62 SER B O 1
ATOM 1434 N N . LEU B 1 63 ? 2.512 -6.418 2.527 1 85.94 63 LEU B N 1
ATOM 1435 C CA . LEU B 1 63 ? 1.492 -5.438 2.883 1 85.94 63 LEU B CA 1
ATOM 1436 C C . LEU B 1 63 ? 1.33 -4.398 1.777 1 85.94 63 LEU B C 1
ATOM 1438 O O . LEU B 1 63 ? 1.518 -3.203 2.012 1 85.94 63 LEU B O 1
ATOM 1442 N N . VAL B 1 64 ? 1.228 -4.938 0.562 1 74.81 64 VAL B N 1
ATOM 1443 C CA . VAL B 1 64 ? 1.249 -4.09 -0.623 1 74.81 64 VAL B CA 1
ATOM 1444 C C . VAL B 1 64 ? -0.165 -3.607 -0.94 1 74.81 64 VAL B C 1
ATOM 1446 O O . VAL B 1 64 ? -0.893 -4.258 -1.696 1 74.81 64 VAL B O 1
ATOM 1449 N N . SER B 1 65 ? -0.601 -2.605 -0.47 1 85.69 65 SER B N 1
ATOM 1450 C CA . SER B 1 65 ? -1.926 -2.016 -0.636 1 85.69 65 SER B CA 1
ATOM 1451 C C . SER B 1 65 ? -2.066 -1.349 -2 1 85.69 65 SER B C 1
ATOM 1453 O O . SER B 1 65 ? -3.162 -0.929 -2.381 1 85.69 65 SER B O 1
ATOM 1455 N N . MET B 1 66 ? -0.975 -1.42 -2.803 1 91.56 66 MET B N 1
ATOM 1456 C CA . MET B 1 66 ? -1 -0.794 -4.121 1 91.56 66 MET B CA 1
ATOM 1457 C C . MET B 1 66 ? -1.978 -1.513 -5.047 1 91.56 66 MET B C 1
ATOM 1459 O O . MET B 1 66 ? -2.621 -0.882 -5.887 1 91.56 66 MET B O 1
ATOM 1463 N N . LEU B 1 67 ? -2.117 -2.781 -4.863 1 92.56 67 LEU B N 1
ATOM 1464 C CA . LEU B 1 67 ? -2.988 -3.555 -5.742 1 92.56 67 LEU B CA 1
ATOM 1465 C C . LEU B 1 67 ? -4.453 -3.201 -5.5 1 92.56 67 LEU B C 1
ATOM 1467 O O . LEU B 1 67 ? -5.277 -3.303 -6.41 1 92.56 67 LEU B O 1
ATOM 1471 N N . ILE B 1 68 ? -4.754 -2.77 -4.242 1 94.94 68 ILE B N 1
ATOM 1472 C CA . ILE B 1 68 ? -6.098 -2.277 -3.955 1 94.94 68 ILE B CA 1
ATOM 1473 C C . ILE B 1 68 ? -6.348 -0.986 -4.73 1 94.94 68 ILE B C 1
ATOM 1475 O O . ILE B 1 68 ? -7.387 -0.837 -5.379 1 94.94 68 ILE B O 1
ATOM 1479 N N . ALA B 1 69 ? -5.406 -0.14 -4.738 1 95.5 69 ALA B N 1
ATOM 1480 C CA . ALA B 1 69 ? -5.504 1.146 -5.426 1 95.5 69 ALA B CA 1
ATOM 1481 C C . ALA B 1 69 ? -5.586 0.954 -6.938 1 95.5 69 ALA B C 1
ATOM 1483 O O . ALA B 1 69 ? -6.289 1.696 -7.625 1 95.5 69 ALA B O 1
ATOM 1484 N N . LEU B 1 70 ? -4.883 -0.017 -7.473 1 94.38 70 LEU B N 1
ATOM 1485 C CA . LEU B 1 70 ? -4.801 -0.259 -8.906 1 94.38 70 LEU B CA 1
ATOM 1486 C C . LEU B 1 70 ? -6.008 -1.047 -9.398 1 94.38 70 LEU B C 1
ATOM 1488 O O . LEU B 1 70 ? -6.195 -1.219 -10.609 1 94.38 70 LEU B O 1
ATOM 1492 N N . ASN B 1 71 ? -6.816 -1.545 -8.469 1 92.12 71 ASN B N 1
ATOM 1493 C CA . ASN B 1 71 ? -8.039 -2.283 -8.781 1 92.12 71 ASN B CA 1
ATOM 1494 C C . ASN B 1 71 ? -7.75 -3.496 -9.656 1 92.12 71 ASN B C 1
ATOM 1496 O O . ASN B 1 71 ? -8.352 -3.654 -10.727 1 92.12 71 ASN B O 1
ATOM 1500 N N . ARG B 1 72 ? -6.863 -4.387 -9.172 1 92.25 72 ARG B N 1
ATOM 1501 C CA . ARG B 1 72 ? -6.488 -5.645 -9.812 1 92.25 72 ARG B CA 1
ATOM 1502 C C . ARG B 1 72 ? -6.902 -6.84 -8.961 1 92.25 72 ARG B C 1
ATOM 1504 O O . ARG B 1 72 ? -6.062 -7.477 -8.328 1 92.25 72 ARG B O 1
ATOM 1511 N N . PRO B 1 73 ? -8.164 -7.25 -9.016 1 89.75 73 PRO B N 1
ATOM 1512 C CA . PRO B 1 73 ? -8.688 -8.219 -8.047 1 89.75 73 PRO B CA 1
ATOM 1513 C C . PRO B 1 73 ? -8.078 -9.609 -8.219 1 89.75 73 PRO B C 1
ATOM 1515 O O . PRO B 1 73 ? -7.859 -10.32 -7.234 1 89.75 73 PRO B O 1
ATOM 1518 N N . GLN B 1 74 ? -7.848 -10.047 -9.414 1 90.19 74 GLN B N 1
ATOM 1519 C CA . GLN B 1 74 ? -7.262 -11.367 -9.602 1 90.19 74 GLN B CA 1
ATOM 1520 C C . GLN B 1 74 ? -5.836 -11.422 -9.062 1 90.19 74 GLN B C 1
ATOM 1522 O O . GLN B 1 74 ? -5.461 -12.383 -8.383 1 90.19 74 GLN B O 1
ATOM 1527 N N . GLU B 1 75 ? -5.066 -10.43 -9.391 1 93.44 75 GLU B N 1
ATOM 1528 C CA . GLU B 1 75 ? -3.713 -10.352 -8.852 1 93.44 75 GLU B CA 1
ATOM 1529 C C . GLU B 1 75 ? -3.729 -10.211 -7.332 1 93.44 75 GLU B C 1
ATOM 1531 O O . GLU B 1 75 ? -2.9 -10.805 -6.637 1 93.44 75 GLU B O 1
ATOM 1536 N N . LEU B 1 76 ? -4.707 -9.453 -6.812 1 95.69 76 LEU B N 1
ATOM 1537 C CA . LEU B 1 76 ? -4.812 -9.234 -5.371 1 95.69 76 LEU B CA 1
ATOM 1538 C C . LEU B 1 76 ? -5.004 -10.555 -4.633 1 95.69 76 LEU B C 1
ATOM 1540 O O . LEU B 1 76 ? -4.375 -10.789 -3.598 1 95.69 76 LEU B O 1
ATOM 1544 N N . ALA B 1 77 ? -5.77 -11.438 -5.168 1 94.69 77 ALA B N 1
ATOM 1545 C CA . ALA B 1 77 ? -6.023 -12.719 -4.512 1 94.69 77 ALA B CA 1
ATOM 1546 C C . ALA B 1 77 ? -4.727 -13.508 -4.324 1 94.69 77 ALA B C 1
ATOM 1548 O O . ALA B 1 77 ? -4.473 -14.047 -3.246 1 94.69 77 ALA B O 1
ATOM 1549 N N . GLY B 1 78 ? -3.916 -13.562 -5.395 1 94.12 78 GLY B N 1
ATOM 1550 C CA . GLY B 1 78 ? -2.635 -14.242 -5.293 1 94.12 78 GLY B CA 1
ATOM 1551 C C . GLY B 1 78 ? -1.705 -13.609 -4.27 1 94.12 78 GLY B C 1
ATOM 1552 O O . GLY B 1 78 ? -1.034 -14.312 -3.516 1 94.12 78 GLY B O 1
ATOM 1553 N N . HIS B 1 79 ? -1.671 -12.32 -4.242 1 96.19 79 HIS B N 1
ATOM 1554 C CA . HIS B 1 79 ? -0.794 -11.617 -3.312 1 96.19 79 HIS B CA 1
ATOM 1555 C C . HIS B 1 79 ? -1.296 -11.75 -1.878 1 96.19 79 HIS B C 1
ATOM 1557 O O . HIS B 1 79 ? -0.499 -11.797 -0.938 1 96.19 79 HIS B O 1
ATOM 1563 N N . LEU B 1 80 ? -2.637 -11.82 -1.631 1 96.5 80 LEU B N 1
ATOM 1564 C CA . LEU B 1 80 ? -3.18 -12.062 -0.298 1 96.5 80 LEU B CA 1
ATOM 1565 C C . LEU B 1 80 ? -2.787 -13.445 0.208 1 96.5 80 LEU B C 1
ATOM 1567 O O . LEU B 1 80 ? -2.428 -13.602 1.377 1 96.5 80 LEU B O 1
ATOM 1571 N N . ARG B 1 81 ? -2.783 -14.461 -0.634 1 96 81 ARG B N 1
ATOM 1572 C CA . ARG B 1 81 ? -2.311 -15.789 -0.255 1 96 81 ARG B CA 1
ATOM 1573 C C . ARG B 1 81 ? -0.836 -15.758 0.132 1 96 81 ARG B C 1
ATOM 1575 O O . ARG B 1 81 ? -0.439 -16.359 1.136 1 96 81 ARG B O 1
ATOM 1582 N N . GLY B 1 82 ? -0.091 -15.07 -0.749 1 94.75 82 GLY B N 1
ATOM 1583 C CA . GLY B 1 82 ? 1.32 -14.906 -0.437 1 94.75 82 GLY B CA 1
ATOM 1584 C C . GLY B 1 82 ? 1.563 -14.203 0.883 1 94.75 82 GLY B C 1
ATOM 1585 O O . GLY B 1 82 ? 2.469 -14.57 1.634 1 94.75 82 GLY B O 1
ATOM 1586 N N . ALA B 1 83 ? 0.757 -13.188 1.218 1 96.25 83 ALA B N 1
ATOM 1587 C CA . ALA B 1 83 ? 0.882 -12.453 2.471 1 96.25 83 ALA B CA 1
ATOM 1588 C C . ALA B 1 83 ? 0.66 -13.367 3.672 1 96.25 83 ALA B C 1
ATOM 1590 O O . ALA B 1 83 ? 1.421 -13.32 4.641 1 96.25 83 ALA B O 1
ATOM 1591 N N . LEU B 1 84 ? -0.346 -14.141 3.596 1 96.38 84 LEU B N 1
ATOM 1592 C CA . LEU B 1 84 ? -0.613 -15.102 4.66 1 96.38 84 LEU B CA 1
ATOM 1593 C C . LEU B 1 84 ? 0.559 -16.062 4.828 1 96.38 84 LEU B C 1
ATOM 1595 O O . LEU B 1 84 ? 1.003 -16.312 5.953 1 96.38 84 LEU B O 1
ATOM 1599 N N . ALA B 1 85 ? 1.11 -16.547 3.771 1 95.56 85 ALA B N 1
ATOM 1600 C CA . ALA B 1 85 ? 2.24 -17.469 3.793 1 95.56 85 ALA B CA 1
ATOM 1601 C C . ALA B 1 85 ? 3.482 -16.797 4.379 1 95.56 85 ALA B C 1
ATOM 1603 O O . ALA B 1 85 ? 4.32 -17.469 4.996 1 95.56 85 ALA B O 1
ATOM 1604 N N . ASN B 1 86 ? 3.551 -15.5 4.211 1 95.75 86 ASN B N 1
ATOM 1605 C CA . ASN B 1 86 ? 4.715 -14.742 4.672 1 95.75 86 ASN B CA 1
ATOM 1606 C C . ASN B 1 86 ? 4.535 -14.258 6.109 1 95.75 86 ASN B C 1
ATOM 1608 O O . ASN B 1 86 ? 5.359 -13.508 6.621 1 95.75 86 ASN B O 1
ATOM 1612 N N . GLY B 1 87 ? 3.387 -14.602 6.742 1 95.12 87 GLY B N 1
ATOM 1613 C CA . GLY B 1 87 ? 3.244 -14.344 8.164 1 95.12 87 GLY B CA 1
ATOM 1614 C C . GLY B 1 87 ? 2.318 -13.188 8.477 1 95.12 87 GLY B C 1
ATOM 1615 O O . GLY B 1 87 ? 2.113 -12.844 9.641 1 95.12 87 GLY B O 1
ATOM 1616 N N . VAL B 1 88 ? 1.808 -12.547 7.484 1 95.69 88 VAL B N 1
ATOM 1617 C CA . VAL B 1 88 ? 0.777 -11.547 7.754 1 95.69 88 VAL B CA 1
ATOM 1618 C C . VAL B 1 88 ? -0.492 -12.242 8.25 1 95.69 88 VAL B C 1
ATOM 1620 O O . VAL B 1 88 ? -0.963 -13.203 7.641 1 95.69 88 VAL B O 1
ATOM 1623 N N . TH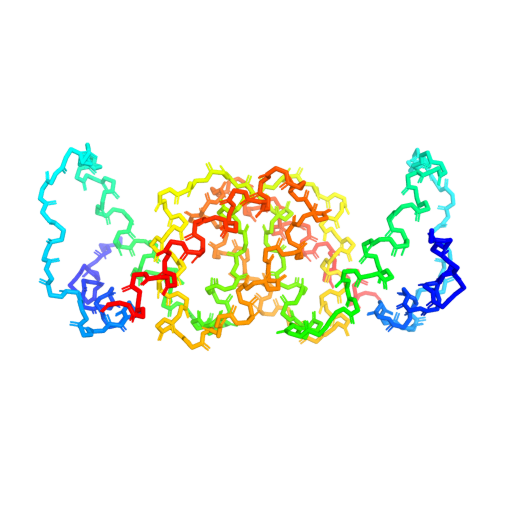R B 1 89 ? -1.028 -11.727 9.32 1 97 89 THR B N 1
ATOM 1624 C CA . THR B 1 89 ? -2.184 -12.398 9.906 1 97 89 THR B CA 1
ATOM 1625 C C . THR B 1 89 ? -3.471 -11.969 9.203 1 97 89 THR B C 1
ATOM 1627 O O . THR B 1 89 ? -3.525 -10.898 8.602 1 97 89 THR B O 1
ATOM 1630 N N . PRO B 1 90 ? -4.535 -12.852 9.32 1 97.19 90 PRO B N 1
ATOM 1631 C CA . PRO B 1 90 ? -5.836 -12.438 8.797 1 97.19 90 PRO B CA 1
ATOM 1632 C C . PRO B 1 90 ? -6.316 -11.109 9.383 1 97.19 90 PRO B C 1
ATOM 1634 O O . PRO B 1 90 ? -6.895 -10.289 8.664 1 97.19 90 PRO B O 1
ATOM 1637 N N . GLN B 1 91 ? -6.066 -10.93 10.617 1 97.31 91 GLN B N 1
ATOM 1638 C CA . GLN B 1 91 ? -6.484 -9.688 11.273 1 97.31 91 GLN B CA 1
ATOM 1639 C C . GLN B 1 91 ? -5.758 -8.484 10.68 1 97.31 91 GLN B C 1
ATOM 1641 O O . GLN B 1 91 ? -6.363 -7.434 10.453 1 97.31 91 GLN B O 1
ATOM 1646 N N . GLU B 1 92 ? -4.496 -8.625 10.438 1 96.44 92 GLU B N 1
ATOM 1647 C CA . GLU B 1 92 ? -3.736 -7.543 9.812 1 96.44 92 GLU B CA 1
ATOM 1648 C C . GLU B 1 92 ? -4.277 -7.227 8.422 1 96.44 92 GLU B C 1
ATOM 1650 O O . GLU B 1 92 ? -4.379 -6.055 8.047 1 96.44 92 GLU B O 1
ATOM 1655 N N . LEU B 1 93 ? -4.602 -8.219 7.68 1 97.31 93 LEU B N 1
ATOM 1656 C CA . LEU B 1 93 ? -5.133 -8.008 6.34 1 97.31 93 LEU B CA 1
ATOM 1657 C C . LEU B 1 93 ? -6.504 -7.344 6.398 1 97.31 93 LEU B C 1
ATOM 1659 O O . LEU B 1 93 ? -6.812 -6.469 5.586 1 97.31 93 LEU B O 1
ATOM 1663 N N . ARG B 1 94 ? -7.375 -7.734 7.316 1 97.62 94 ARG B N 1
ATOM 1664 C CA . ARG B 1 94 ? -8.672 -7.082 7.477 1 97.62 94 ARG B CA 1
ATOM 1665 C C . ARG B 1 94 ? -8.5 -5.602 7.797 1 97.62 94 ARG B C 1
ATOM 1667 O O . ARG B 1 94 ? -9.211 -4.754 7.246 1 97.62 94 ARG B O 1
ATOM 1674 N N . GLU B 1 95 ? -7.59 -5.359 8.641 1 97.38 95 GLU B N 1
ATOM 1675 C CA . GLU B 1 95 ? -7.348 -3.967 9 1 97.38 95 GLU B CA 1
ATOM 1676 C C . GLU B 1 95 ? -6.77 -3.186 7.824 1 97.38 95 GLU B C 1
ATOM 1678 O O . GLU B 1 95 ? -7.059 -1.999 7.656 1 97.38 95 GLU B O 1
ATOM 1683 N N . LEU B 1 96 ? -5.957 -3.828 7.055 1 96.88 96 LEU B N 1
ATOM 1684 C CA . LEU B 1 96 ? -5.438 -3.193 5.848 1 96.88 96 LEU B CA 1
ATOM 1685 C C . LEU B 1 96 ? -6.574 -2.785 4.918 1 96.88 96 LEU B C 1
ATOM 1687 O O . LEU B 1 96 ? -6.516 -1.729 4.281 1 96.88 96 LEU B O 1
ATOM 1691 N N . MET B 1 97 ? -7.648 -3.578 4.793 1 96.81 97 MET B N 1
ATOM 1692 C CA . MET B 1 97 ? -8.797 -3.213 3.971 1 96.81 97 MET B CA 1
ATOM 1693 C C . MET B 1 97 ? -9.469 -1.954 4.504 1 96.81 97 MET B C 1
ATOM 1695 O O . MET B 1 97 ? -9.797 -1.046 3.736 1 96.81 97 MET B O 1
ATOM 1699 N N . VAL B 1 98 ? -9.633 -1.922 5.797 1 97.25 98 VAL B N 1
ATOM 1700 C CA . VAL B 1 98 ? -10.234 -0.747 6.422 1 97.25 98 VAL B CA 1
ATOM 1701 C C . VAL B 1 98 ? -9.359 0.479 6.156 1 97.25 98 VAL B C 1
ATOM 1703 O O . VAL B 1 98 ? -9.859 1.53 5.754 1 97.25 98 VAL B O 1
ATOM 1706 N N . HIS B 1 99 ? -8.078 0.317 6.402 1 97 99 HIS B N 1
ATOM 1707 C CA . HIS B 1 99 ? -7.113 1.395 6.211 1 97 99 HIS B CA 1
ATOM 1708 C C . HIS B 1 99 ? -7.145 1.915 4.777 1 97 99 HIS B C 1
ATOM 1710 O O . HIS B 1 99 ? -7.012 3.119 4.547 1 97 99 HIS B O 1
ATOM 1716 N N . SER B 1 100 ? -7.371 1.028 3.809 1 96.62 100 SER B N 1
ATOM 1717 C CA . SER B 1 100 ? -7.34 1.405 2.398 1 96.62 100 SER B CA 1
ATOM 1718 C C . SER B 1 100 ? -8.516 2.309 2.039 1 96.62 100 SER B C 1
ATOM 1720 O O . SER B 1 100 ? -8.461 3.049 1.055 1 96.62 100 SER B O 1
ATOM 1722 N N . ALA B 1 101 ? -9.578 2.322 2.805 1 96.81 101 ALA B N 1
ATOM 1723 C CA . ALA B 1 101 ? -10.789 3.072 2.488 1 96.81 101 ALA B CA 1
ATOM 1724 C C . ALA B 1 101 ? -10.523 4.574 2.49 1 96.81 101 ALA B C 1
ATOM 1726 O O . ALA B 1 101 ? -11.117 5.316 1.706 1 96.81 101 ALA B O 1
ATOM 1727 N N . ILE B 1 102 ? -9.641 4.992 3.311 1 95.31 102 ILE B N 1
ATOM 1728 C CA . ILE B 1 102 ? -9.43 6.43 3.432 1 95.31 102 ILE B CA 1
ATOM 1729 C C . ILE B 1 102 ? -8.508 6.91 2.314 1 95.31 102 ILE B C 1
ATOM 1731 O O . ILE B 1 102 ? -8.336 8.117 2.121 1 95.31 102 ILE B O 1
ATOM 1735 N N . TYR B 1 103 ? -7.996 6.055 1.589 1 95.12 103 TYR B N 1
ATOM 1736 C CA . TYR B 1 103 ? -7.164 6.43 0.452 1 95.12 103 TYR B CA 1
ATOM 1737 C C . TYR B 1 103 ? -7.84 6.07 -0.864 1 95.12 103 TYR B C 1
ATOM 1739 O O . TYR B 1 103 ? -8.008 6.922 -1.738 1 95.12 103 TYR B O 1
ATOM 1747 N N . CYS B 1 104 ? -8.328 4.855 -0.991 1 95.69 104 CYS B N 1
ATOM 1748 C CA . CYS B 1 104 ? -8.805 4.297 -2.252 1 95.69 104 CYS B CA 1
ATOM 1749 C C . CYS B 1 104 ? -10.32 4.426 -2.369 1 95.69 104 CYS B C 1
ATOM 1751 O O . CYS B 1 104 ? -10.883 4.199 -3.441 1 95.69 104 CYS B O 1
ATOM 1753 N N . GLY B 1 105 ? -11 4.746 -1.252 1 95.12 105 GLY B N 1
ATOM 1754 C CA . GLY B 1 105 ? -12.453 4.805 -1.244 1 95.12 105 GLY B CA 1
ATOM 1755 C C . GLY B 1 105 ? -13.102 3.498 -0.821 1 95.12 105 GLY B C 1
ATOM 1756 O O . GLY B 1 105 ? -12.492 2.432 -0.94 1 95.12 105 GLY B O 1
ATOM 1757 N N . PHE B 1 106 ? -14.359 3.586 -0.394 1 96.31 106 PHE B N 1
ATOM 1758 C CA . PHE B 1 106 ? -15.086 2.451 0.167 1 96.31 106 PHE B CA 1
ATOM 1759 C C . PHE B 1 106 ? -15.32 1.385 -0.895 1 96.31 106 PHE B C 1
ATOM 1761 O O . PHE B 1 106 ? -15.195 0.189 -0.62 1 96.31 106 PHE B O 1
ATOM 1768 N N . PRO B 1 107 ? -15.672 1.781 -2.15 1 96.75 107 PRO B N 1
ATOM 1769 C CA . PRO B 1 107 ? -15.906 0.712 -3.123 1 96.75 107 PRO B CA 1
ATOM 1770 C C . PRO B 1 107 ? -14.688 -0.19 -3.312 1 96.75 107 PRO B C 1
ATOM 1772 O O . PRO B 1 107 ? -14.812 -1.416 -3.318 1 96.75 107 PRO B O 1
ATOM 1775 N N . ALA B 1 108 ? -13.516 0.4 -3.426 1 96.31 108 ALA B N 1
ATOM 1776 C CA . ALA B 1 108 ? -12.289 -0.379 -3.604 1 96.31 108 ALA B CA 1
ATOM 1777 C C . ALA B 1 108 ? -12 -1.228 -2.371 1 96.31 108 ALA B C 1
ATOM 1779 O O . ALA B 1 108 ? -11.625 -2.396 -2.49 1 96.31 108 ALA B O 1
ATOM 1780 N N . ALA B 1 109 ? -12.172 -0.653 -1.21 1 97.06 109 ALA B N 1
ATOM 1781 C CA . ALA B 1 109 ? -11.922 -1.358 0.045 1 97.06 109 ALA B CA 1
ATOM 1782 C C . ALA B 1 109 ? -12.875 -2.541 0.207 1 97.06 109 ALA B C 1
ATOM 1784 O O . ALA B 1 109 ? -12.461 -3.625 0.624 1 97.06 109 ALA B O 1
ATOM 1785 N N . LEU B 1 110 ? -14.102 -2.299 -0.119 1 97.38 110 LEU B N 1
ATOM 1786 C CA . LEU B 1 110 ? -15.094 -3.357 -0.006 1 97.38 110 LEU B CA 1
ATOM 1787 C C . LEU B 1 110 ? -14.82 -4.473 -1.007 1 97.38 110 LEU B C 1
ATOM 1789 O O . LEU B 1 110 ? -14.945 -5.656 -0.676 1 97.38 110 LEU B O 1
ATOM 1793 N N . ASP B 1 111 ? -14.484 -4.098 -2.193 1 96.81 111 ASP B N 1
ATOM 1794 C CA . ASP B 1 111 ? -14.109 -5.105 -3.184 1 96.81 111 ASP B CA 1
ATOM 1795 C C . ASP B 1 111 ? -12.922 -5.934 -2.705 1 96.81 111 ASP B C 1
ATOM 1797 O O . ASP B 1 111 ? -12.93 -7.16 -2.807 1 96.81 111 ASP B O 1
ATOM 1801 N N . ALA B 1 112 ? -11.922 -5.262 -2.25 1 97 112 ALA B N 1
ATOM 1802 C CA . ALA B 1 112 ? -10.742 -5.949 -1.726 1 97 112 ALA B CA 1
ATOM 1803 C C . ALA B 1 112 ? -11.117 -6.852 -0.552 1 97 112 ALA B C 1
ATOM 1805 O O . ALA B 1 112 ? -10.586 -7.957 -0.42 1 97 112 ALA B O 1
ATOM 1806 N N . SER B 1 113 ? -12.023 -6.371 0.253 1 97.56 113 SER B N 1
ATOM 1807 C CA . SER B 1 113 ? -12.477 -7.152 1.401 1 97.56 113 SER B CA 1
ATOM 1808 C C . SER B 1 113 ? -13.18 -8.43 0.959 1 97.56 113 SER B C 1
ATOM 1810 O O . SER B 1 113 ? -13.047 -9.477 1.599 1 97.56 113 SER B O 1
ATOM 1812 N N . ARG B 1 114 ? -13.922 -8.336 -0.018 1 97.5 114 ARG B N 1
ATOM 1813 C CA . ARG B 1 114 ? -14.578 -9.531 -0.549 1 97.5 114 ARG B CA 1
ATOM 1814 C C . ARG B 1 114 ? -13.547 -10.547 -1.042 1 97.5 114 ARG B C 1
ATOM 1816 O O . ARG B 1 114 ? -13.688 -11.742 -0.795 1 97.5 114 ARG B O 1
ATOM 1823 N N . LYS B 1 115 ? -12.586 -10.062 -1.715 1 97.06 115 LYS B N 1
ATOM 1824 C CA . LYS B 1 115 ? -11.523 -10.945 -2.191 1 97.06 115 LYS B CA 1
ATOM 1825 C C . LYS B 1 115 ? -10.789 -11.609 -1.027 1 97.06 115 LYS B C 1
ATOM 1827 O O . LYS B 1 115 ? -10.469 -12.789 -1.084 1 97.06 115 LYS B O 1
ATOM 1832 N N . LEU B 1 116 ? -10.477 -10.844 -0.01 1 97.5 116 LEU B N 1
ATOM 1833 C CA . LEU B 1 116 ? -9.844 -11.398 1.182 1 97.5 116 LEU B CA 1
ATOM 1834 C C . LEU B 1 116 ? -10.703 -12.508 1.784 1 97.5 116 LEU B C 1
ATOM 1836 O O . LEU B 1 116 ? -10.188 -13.562 2.152 1 97.5 116 LEU B O 1
ATOM 1840 N N . THR B 1 117 ? -12.016 -12.203 1.871 1 97.94 117 THR B N 1
ATOM 1841 C CA . THR B 1 117 ? -12.938 -13.203 2.408 1 97.94 117 THR B CA 1
ATOM 1842 C C . THR B 1 117 ? -12.852 -14.5 1.609 1 97.94 117 THR B C 1
ATOM 1844 O O . THR B 1 117 ? -12.789 -15.586 2.186 1 97.94 117 THR B O 1
ATOM 1847 N N . GLU B 1 118 ? -12.828 -14.43 0.322 1 97.25 118 GLU B N 1
ATOM 1848 C CA . GLU B 1 118 ? -12.695 -15.602 -0.545 1 97.25 118 GLU B CA 1
ATOM 1849 C C . GLU B 1 118 ? -11.406 -16.359 -0.25 1 97.25 118 GLU B C 1
ATOM 1851 O O . GLU B 1 118 ? -11.414 -17.594 -0.162 1 97.25 118 GLU B O 1
ATOM 1856 N N . VAL B 1 119 ? -10.344 -15.68 -0.12 1 96.88 119 VAL B N 1
ATOM 1857 C CA . VAL B 1 119 ? -9.039 -16.281 0.11 1 96.88 119 VAL B CA 1
ATOM 1858 C C . VAL B 1 119 ? -9.023 -16.984 1.464 1 96.88 119 VAL B C 1
ATOM 1860 O O . VAL B 1 119 ? -8.531 -18.109 1.582 1 96.88 119 VAL B O 1
ATOM 1863 N N . LEU B 1 120 ? -9.547 -16.328 2.49 1 97.62 120 LEU B N 1
ATOM 1864 C CA . LEU B 1 120 ? -9.562 -16.891 3.832 1 97.62 120 LEU B CA 1
ATOM 1865 C C . LEU B 1 120 ? -10.461 -18.125 3.893 1 97.62 120 LEU B C 1
ATOM 1867 O O . LEU B 1 120 ? -10.141 -19.109 4.57 1 97.62 120 LEU B O 1
ATOM 1871 N N . ASP B 1 121 ? -11.57 -18.031 3.215 1 96.75 121 ASP B N 1
ATOM 1872 C CA . ASP B 1 121 ? -12.484 -19.172 3.174 1 96.75 121 ASP B CA 1
ATOM 1873 C C . ASP B 1 121 ? -11.828 -20.375 2.508 1 96.75 121 ASP B C 1
ATOM 1875 O O . ASP B 1 121 ? -12.016 -21.516 2.951 1 96.75 121 ASP B O 1
ATOM 1879 N N . ALA B 1 122 ? -11.078 -20.141 1.471 1 93.94 122 ALA B N 1
ATOM 1880 C CA . ALA B 1 122 ? -10.398 -21.219 0.747 1 93.94 122 ALA B CA 1
ATOM 1881 C C . ALA B 1 122 ? -9.297 -21.828 1.597 1 93.94 122 ALA B C 1
ATOM 1883 O O . ALA B 1 122 ? -9.016 -23.031 1.483 1 93.94 122 ALA B O 1
ATOM 1884 N N . ALA B 1 123 ? -8.664 -21.078 2.447 1 89.38 123 ALA B N 1
ATOM 1885 C CA . ALA B 1 123 ? -7.586 -21.562 3.297 1 89.38 123 ALA B CA 1
ATOM 1886 C C . ALA B 1 123 ? -8.133 -22.406 4.449 1 89.38 123 ALA B C 1
ATOM 1888 O O . ALA B 1 123 ? -7.449 -23.297 4.957 1 89.38 123 ALA B O 1
ATOM 1889 N N . ASN B 1 124 ? -9.273 -22.062 4.965 1 88.19 124 ASN B N 1
ATOM 1890 C CA . ASN B 1 124 ? -9.875 -22.75 6.094 1 88.19 124 ASN B CA 1
ATOM 1891 C C . ASN B 1 124 ? -10.703 -23.953 5.637 1 88.19 124 ASN B C 1
ATOM 1893 O O . ASN B 1 124 ? -11.156 -24.75 6.457 1 88.19 124 ASN B O 1
ATOM 1897 N N . GLY B 1 125 ? -11.086 -24.047 4.453 1 73.62 125 GLY B N 1
ATOM 1898 C CA . GLY B 1 125 ? -11.836 -25.188 3.955 1 73.62 125 GLY B CA 1
ATOM 1899 C C . GLY B 1 125 ? -10.953 -26.234 3.295 1 73.62 125 GLY B C 1
ATOM 1900 O O . GLY B 1 125 ? -10.914 -27.391 3.734 1 73.62 125 GLY B O 1
#

Radius of gyration: 19.68 Å; Cα contacts (8 Å, |Δi|>4): 258; chains: 2; bounding box: 51×58×45 Å

pLDDT: mean 78.98, std 25.19, range [27.42, 97.94]

Sequence (250 aa):
MTWGRGTDAAASRIGLIGSATMRHPPRPETHAMAEPSLQQLVTEFAWGTVWTRDGLDRKQRSLVSMLIALNRPQELAGHLRGALANGVTPQELRELMVHSAIYCGFPAALDASRKLTEVLDAANGMTWGRGTDAAASRIGLIGSATMRHPPRPETHAMAEPSLQQLVTEFAWGTVWTRDGLDRKQRSLVSMLIALNRPQELAGHLRGALANGVTPQELRELMVHSAIYCGFPAALDASRKLTEVLDAANG